Protein AF-A0A1W5D2W2-F1 (afdb_monomer_lite)

Structure (mmCIF, N/CA/C/O backbone):
data_AF-A0A1W5D2W2-F1
#
_entry.id   AF-A0A1W5D2W2-F1
#
loop_
_atom_site.group_PDB
_atom_site.id
_atom_site.type_symbol
_atom_site.label_atom_id
_atom_site.label_alt_id
_atom_site.label_comp_id
_atom_site.label_asym_id
_atom_site.label_entity_id
_atom_site.label_seq_id
_atom_site.pdbx_PDB_ins_code
_atom_site.Cartn_x
_atom_site.Cartn_y
_atom_site.Cartn_z
_atom_site.occupancy
_atom_site.B_iso_or_equiv
_atom_site.auth_seq_id
_atom_site.auth_comp_id
_atom_site.auth_asym_id
_atom_site.auth_atom_id
_atom_site.pdbx_PDB_model_num
ATOM 1 N N . MET A 1 1 ? 45.960 65.737 -0.642 1.00 62.00 1 MET A N 1
ATOM 2 C CA . MET A 1 1 ? 45.701 64.478 0.100 1.00 62.00 1 MET A CA 1
ATOM 3 C C . MET A 1 1 ? 44.627 63.629 -0.589 1.00 62.00 1 MET A C 1
ATOM 5 O O . MET A 1 1 ? 44.835 62.436 -0.757 1.00 62.00 1 MET A O 1
ATOM 9 N N . GLU A 1 2 ? 43.556 64.252 -1.088 1.00 67.00 2 GLU A N 1
ATOM 10 C CA . GLU A 1 2 ? 42.435 63.620 -1.814 1.00 67.00 2 GLU A CA 1
ATOM 11 C C . GLU A 1 2 ? 42.830 62.777 -3.048 1.00 67.00 2 GLU A C 1
ATOM 13 O O . GLU A 1 2 ? 42.409 61.630 -3.175 1.00 67.00 2 GLU A O 1
ATOM 18 N N . VAL A 1 3 ? 43.714 63.281 -3.921 1.00 74.06 3 VAL A N 1
ATOM 19 C CA . VAL A 1 3 ? 44.077 62.602 -5.187 1.00 74.06 3 VAL A CA 1
ATOM 20 C C . VAL A 1 3 ? 44.738 61.233 -4.966 1.00 74.06 3 VAL A C 1
ATOM 22 O O . VAL A 1 3 ? 44.417 60.269 -5.657 1.00 74.06 3 VAL A O 1
ATOM 25 N N . ARG A 1 4 ? 45.612 61.102 -3.957 1.00 75.75 4 ARG A N 1
ATOM 26 C CA . ARG A 1 4 ? 46.264 59.815 -3.635 1.00 75.75 4 ARG A CA 1
ATOM 27 C C . ARG A 1 4 ? 45.268 58.784 -3.101 1.00 75.75 4 ARG A C 1
ATOM 29 O O . ARG A 1 4 ? 45.401 57.599 -3.390 1.00 75.75 4 ARG A O 1
ATOM 36 N N . LYS A 1 5 ? 44.257 59.235 -2.354 1.00 78.31 5 LYS A N 1
ATOM 37 C CA . LYS A 1 5 ? 43.194 58.371 -1.828 1.00 78.31 5 LYS A CA 1
ATOM 38 C C . LYS A 1 5 ? 42.281 57.883 -2.955 1.00 78.31 5 LYS A C 1
ATOM 40 O O . LYS A 1 5 ? 41.946 56.704 -2.979 1.00 78.31 5 LYS A O 1
ATOM 45 N N . ALA A 1 6 ? 41.954 58.751 -3.913 1.00 76.12 6 ALA A N 1
ATOM 46 C CA . ALA A 1 6 ? 41.186 58.386 -5.102 1.00 76.12 6 ALA A CA 1
ATOM 47 C C . ALA A 1 6 ? 41.936 57.380 -5.996 1.00 76.12 6 ALA A C 1
ATOM 49 O O . ALA A 1 6 ? 41.360 56.365 -6.385 1.00 76.12 6 ALA A O 1
ATOM 50 N N . MET A 1 7 ? 43.235 57.598 -6.239 1.00 78.94 7 MET A N 1
ATOM 51 C CA . MET A 1 7 ? 44.084 56.660 -6.990 1.00 78.94 7 MET A CA 1
ATOM 52 C C . MET A 1 7 ? 44.119 55.265 -6.355 1.00 78.94 7 MET A C 1
ATOM 54 O O . MET A 1 7 ? 43.959 54.268 -7.052 1.00 78.94 7 MET A O 1
ATOM 58 N N . TYR A 1 8 ? 44.262 55.187 -5.029 1.00 82.06 8 TYR A N 1
ATOM 59 C CA . TYR A 1 8 ? 44.283 53.909 -4.313 1.00 82.06 8 TYR A CA 1
ATOM 60 C C . TYR A 1 8 ? 42.950 53.147 -4.411 1.00 82.06 8 TYR A C 1
ATOM 62 O O . TYR A 1 8 ? 42.937 51.929 -4.582 1.00 82.06 8 TYR A O 1
ATOM 70 N N . GLN A 1 9 ? 41.813 53.847 -4.330 1.00 81.31 9 GLN A N 1
ATOM 71 C CA . GLN A 1 9 ? 40.501 53.206 -4.482 1.00 81.31 9 GLN A CA 1
ATOM 72 C C . GLN A 1 9 ? 40.255 52.731 -5.918 1.00 81.31 9 GLN A C 1
ATOM 74 O O . GLN A 1 9 ? 39.685 51.658 -6.109 1.00 81.31 9 GLN A O 1
ATOM 79 N N . PHE A 1 10 ? 40.716 53.490 -6.916 1.00 83.00 10 PHE A N 1
ATOM 80 C CA . PHE A 1 10 ? 40.609 53.098 -8.319 1.00 83.00 10 PHE A CA 1
ATOM 81 C C . PHE A 1 10 ? 41.418 51.830 -8.615 1.00 83.00 10 PHE A C 1
ATOM 83 O O . PHE A 1 10 ? 40.895 50.889 -9.206 1.00 83.00 10 PHE A O 1
ATOM 90 N N . ASP A 1 11 ? 42.654 51.757 -8.120 1.00 82.56 11 ASP A N 1
ATOM 91 C CA . ASP A 1 11 ? 43.519 50.588 -8.298 1.00 82.56 11 ASP A CA 1
ATOM 92 C C . ASP A 1 11 ? 42.953 49.345 -7.583 1.00 82.56 11 ASP A C 1
ATOM 94 O O . ASP A 1 11 ? 42.915 48.235 -8.121 1.00 82.56 11 ASP A O 1
ATOM 98 N N . LYS A 1 12 ? 42.370 49.530 -6.391 1.00 81.88 12 LYS A N 1
ATOM 99 C CA . LYS A 1 12 ? 41.651 48.460 -5.684 1.00 81.88 12 LYS A CA 1
ATOM 100 C C . LYS A 1 12 ? 40.432 47.962 -6.472 1.00 81.88 12 LYS A C 1
ATOM 102 O O . LYS A 1 12 ? 40.222 46.751 -6.557 1.00 81.88 12 LYS A O 1
ATOM 107 N N . ALA A 1 13 ? 39.648 48.864 -7.062 1.00 77.62 13 ALA A N 1
ATOM 108 C CA . ALA A 1 13 ? 38.484 48.510 -7.875 1.00 77.62 13 ALA A CA 1
ATOM 109 C C . ALA A 1 13 ? 38.880 47.801 -9.185 1.00 77.62 13 ALA A C 1
ATOM 111 O O . ALA A 1 13 ? 38.230 46.830 -9.587 1.00 77.62 13 ALA A O 1
ATOM 112 N N . LEU A 1 14 ? 39.975 48.228 -9.820 1.00 80.25 14 LEU A N 1
ATOM 113 C CA . LEU A 1 14 ? 40.509 47.607 -11.033 1.00 80.25 14 LEU A CA 1
ATOM 114 C C . LEU A 1 14 ? 40.995 46.174 -10.766 1.00 80.25 14 LEU A C 1
ATOM 116 O O . LEU A 1 14 ? 40.656 45.247 -11.508 1.00 80.25 14 LEU A O 1
ATOM 120 N N . ASN A 1 15 ? 41.702 45.965 -9.653 1.00 77.44 15 ASN A N 1
ATOM 121 C CA . ASN A 1 15 ? 42.160 44.641 -9.231 1.00 77.44 15 ASN A CA 1
ATOM 122 C C . ASN A 1 15 ? 40.992 43.703 -8.881 1.00 77.44 15 ASN A C 1
ATOM 124 O O . ASN A 1 15 ? 40.982 42.540 -9.290 1.00 77.44 15 ASN A O 1
ATOM 128 N N . GLN A 1 16 ? 39.955 44.209 -8.204 1.00 76.31 16 GLN A N 1
ATOM 129 C CA . GLN A 1 16 ? 38.738 43.434 -7.921 1.00 76.31 16 GLN A CA 1
ATOM 130 C C . GLN A 1 16 ? 37.975 43.049 -9.196 1.00 76.31 16 GLN A C 1
ATOM 132 O O . GLN A 1 16 ? 37.495 41.920 -9.314 1.00 76.31 16 GLN A O 1
ATOM 137 N N . THR A 1 17 ? 37.893 43.958 -10.170 1.00 78.56 17 THR A N 1
ATOM 138 C CA . THR A 1 17 ? 37.233 43.704 -11.460 1.00 78.56 17 THR A CA 1
ATOM 139 C C . THR A 1 17 ? 37.996 42.654 -12.269 1.00 78.56 17 THR A C 1
ATOM 141 O O . THR A 1 17 ? 37.396 41.726 -12.813 1.00 78.56 17 THR A O 1
ATOM 144 N N . THR A 1 18 ? 39.328 42.733 -12.271 1.00 82.50 18 THR A N 1
ATOM 145 C CA . THR A 1 18 ? 40.202 41.755 -12.934 1.00 82.50 18 THR A CA 1
ATOM 146 C C . THR A 1 18 ? 40.043 40.360 -12.325 1.00 82.50 18 THR A C 1
ATOM 148 O O . THR A 1 18 ? 39.839 39.390 -13.056 1.00 82.50 18 THR A O 1
ATOM 151 N N . ALA A 1 19 ? 40.030 40.255 -10.992 1.00 80.06 19 ALA A N 1
ATOM 152 C CA . ALA A 1 19 ? 39.820 38.986 -10.293 1.00 80.06 19 ALA A CA 1
ATOM 153 C C . ALA A 1 19 ? 38.434 38.376 -10.583 1.00 80.06 19 ALA A C 1
ATOM 155 O O . ALA A 1 19 ? 38.307 37.166 -10.790 1.00 80.06 19 ALA A O 1
ATOM 156 N N . ARG A 1 20 ? 37.386 39.207 -10.659 1.00 80.88 20 ARG A N 1
ATOM 157 C CA . ARG A 1 20 ? 36.023 38.755 -10.979 1.00 80.88 20 ARG A CA 1
ATOM 158 C C . ARG A 1 20 ? 35.918 38.207 -12.406 1.00 80.88 20 ARG A C 1
ATOM 160 O O . ARG A 1 20 ? 35.313 37.155 -12.610 1.00 80.88 20 ARG A O 1
ATOM 167 N N . ASN A 1 21 ? 36.559 38.867 -13.368 1.00 84.62 21 ASN A N 1
ATOM 168 C CA . ASN A 1 21 ? 36.598 38.419 -14.762 1.00 84.62 21 ASN A CA 1
ATOM 169 C C . ASN A 1 21 ? 37.373 37.100 -14.922 1.00 84.62 21 ASN A C 1
ATOM 171 O O . ASN A 1 21 ? 36.951 36.214 -15.673 1.00 84.62 21 ASN A O 1
ATOM 175 N N . GLN A 1 22 ? 38.465 36.922 -14.171 1.00 84.56 22 GLN A N 1
ATOM 176 C CA . GLN A 1 22 ? 39.211 35.660 -14.137 1.00 84.56 22 GLN A CA 1
ATOM 177 C C . GLN A 1 22 ? 38.363 34.507 -13.581 1.00 84.56 22 GLN A C 1
ATOM 179 O O . GLN A 1 22 ? 38.295 33.445 -14.203 1.00 84.56 22 GLN A O 1
ATOM 184 N N . LEU A 1 23 ? 37.652 34.724 -12.470 1.00 83.25 23 LEU A N 1
ATOM 185 C CA . LEU A 1 23 ? 36.739 33.731 -11.890 1.00 83.25 23 LEU A CA 1
ATOM 186 C C . LEU A 1 23 ? 35.611 33.340 -12.856 1.00 83.25 23 LEU A C 1
ATOM 188 O O . LEU A 1 23 ? 35.302 32.158 -13.006 1.00 83.25 23 LEU A O 1
ATOM 192 N N . GLN A 1 24 ? 35.026 34.310 -13.560 1.00 84.44 24 GLN A N 1
ATOM 193 C CA . GLN A 1 24 ? 33.978 34.045 -14.548 1.00 84.44 24 GLN A CA 1
ATOM 194 C C . GLN A 1 24 ? 34.497 33.217 -15.734 1.00 84.44 24 GLN A C 1
ATOM 196 O O . GLN A 1 24 ? 33.815 32.301 -16.201 1.00 84.44 24 GLN A O 1
ATOM 201 N N . THR A 1 25 ? 35.729 33.483 -16.171 1.00 88.38 25 THR A N 1
ATOM 202 C CA . THR A 1 25 ? 36.392 32.721 -17.239 1.00 88.38 25 THR A CA 1
ATOM 203 C C . THR A 1 25 ? 36.653 31.276 -16.806 1.00 88.38 25 THR A C 1
ATOM 205 O O . THR A 1 25 ? 36.370 30.341 -17.557 1.00 88.38 25 THR A O 1
ATOM 208 N N . GLN A 1 26 ? 37.120 31.063 -15.571 1.00 88.19 26 GLN A N 1
ATOM 209 C CA . GLN A 1 26 ? 37.316 29.720 -15.013 1.00 88.19 26 GLN A CA 1
ATOM 210 C C . GLN A 1 26 ? 35.999 28.938 -14.905 1.00 88.19 26 GLN A C 1
ATOM 212 O O . GLN A 1 26 ? 35.957 27.752 -15.240 1.00 88.19 26 GLN A O 1
ATOM 217 N N . LEU A 1 27 ? 34.907 29.599 -14.507 1.00 87.25 27 LEU A N 1
ATOM 218 C CA . LEU A 1 27 ? 33.584 28.975 -14.429 1.00 87.25 27 LEU A CA 1
ATOM 219 C C . LEU A 1 27 ? 33.076 28.535 -15.814 1.00 87.25 27 LEU A C 1
ATOM 221 O O . LEU A 1 27 ? 32.556 27.428 -15.967 1.00 87.25 27 LEU A O 1
ATOM 225 N N . GLN A 1 28 ? 33.269 29.366 -16.844 1.00 88.19 28 GLN A N 1
ATOM 226 C CA . GLN A 1 28 ? 32.923 29.010 -18.224 1.00 88.19 28 GLN A CA 1
ATOM 227 C C . GLN A 1 28 ? 33.743 27.820 -18.737 1.00 88.19 28 GLN A C 1
ATOM 229 O O . GLN A 1 28 ? 33.182 26.910 -19.351 1.00 88.19 28 GLN A O 1
ATOM 234 N N . GLN A 1 29 ? 35.046 27.779 -18.446 1.00 88.56 29 GLN A N 1
ATOM 235 C CA . GLN A 1 29 ? 35.909 26.655 -18.820 1.00 88.56 29 GLN A CA 1
ATOM 236 C C . GLN A 1 29 ? 35.499 25.353 -18.120 1.00 88.56 29 GLN A C 1
ATOM 238 O O . GLN A 1 29 ? 35.466 24.298 -18.759 1.00 88.56 29 GLN A O 1
ATOM 243 N N . LEU A 1 30 ? 35.141 25.420 -16.834 1.00 86.50 30 LEU A N 1
ATOM 244 C CA . LEU A 1 30 ? 34.614 24.274 -16.091 1.00 86.50 30 LEU A CA 1
ATOM 245 C C . LEU A 1 30 ? 33.312 23.762 -16.709 1.00 86.50 30 LEU A C 1
ATOM 247 O O . LEU A 1 30 ? 33.209 22.569 -16.987 1.00 86.50 30 LEU A O 1
ATOM 251 N N . ASN A 1 31 ? 32.363 24.647 -17.017 1.00 87.81 31 ASN A N 1
ATOM 252 C CA . ASN A 1 31 ? 31.106 24.257 -17.657 1.00 87.81 31 ASN A CA 1
ATOM 253 C C . ASN A 1 31 ? 31.327 23.632 -19.043 1.00 87.81 31 ASN A C 1
ATOM 255 O O . ASN A 1 31 ? 30.740 22.594 -19.353 1.00 87.81 31 ASN A O 1
ATOM 259 N N . ALA A 1 32 ? 32.226 24.193 -19.856 1.00 88.00 32 ALA A N 1
ATOM 260 C CA . ALA A 1 32 ? 32.584 23.622 -21.155 1.00 88.00 32 ALA A CA 1
ATOM 261 C C . ALA A 1 32 ? 33.214 22.223 -21.019 1.00 88.00 32 ALA A C 1
ATOM 263 O O . ALA A 1 32 ? 32.893 21.311 -21.787 1.00 88.00 32 ALA A O 1
ATOM 264 N N . LYS A 1 33 ? 34.078 22.025 -20.015 1.00 91.00 33 LYS A N 1
ATOM 265 C CA . LYS A 1 33 ? 34.705 20.728 -19.729 1.00 91.00 33 LYS A CA 1
ATOM 266 C C . LYS A 1 33 ? 33.678 19.693 -19.262 1.00 91.00 33 LYS A C 1
ATOM 268 O O . LYS A 1 33 ? 33.714 18.563 -19.749 1.00 91.00 33 LYS A O 1
ATOM 273 N N . THR A 1 34 ? 32.747 20.082 -18.393 1.00 85.62 34 THR A N 1
ATOM 274 C CA . THR A 1 34 ? 31.655 19.223 -17.908 1.00 85.62 34 THR A CA 1
ATOM 275 C C . THR A 1 34 ? 30.732 18.795 -19.048 1.00 85.62 34 THR A C 1
ATOM 277 O O . THR A 1 34 ? 30.483 17.602 -19.213 1.00 85.62 34 THR A O 1
ATOM 280 N N . ASN A 1 35 ? 30.316 19.727 -19.910 1.00 85.50 35 ASN A N 1
ATOM 281 C CA . ASN A 1 35 ? 29.467 19.418 -21.067 1.00 85.50 35 ASN A CA 1
ATOM 282 C C . ASN A 1 35 ? 30.158 18.470 -22.060 1.00 85.50 35 ASN A C 1
ATOM 284 O O . ASN A 1 35 ? 29.542 17.536 -22.575 1.00 85.50 35 ASN A O 1
ATOM 288 N N . LYS A 1 36 ? 31.465 18.655 -22.290 1.00 87.75 36 LYS A N 1
ATOM 289 C CA . LYS A 1 36 ? 32.259 17.752 -23.136 1.00 87.75 36 LYS A CA 1
ATOM 290 C C . LYS A 1 36 ? 32.370 16.347 -22.535 1.00 87.75 36 LYS A C 1
ATOM 292 O O . LYS A 1 36 ? 32.392 15.373 -23.285 1.00 87.75 36 LYS A O 1
ATOM 297 N N . LEU A 1 37 ? 32.452 16.232 -21.208 1.00 83.62 37 LEU A N 1
ATOM 298 C CA . LEU A 1 37 ? 32.486 14.942 -20.517 1.00 83.62 37 LEU A CA 1
ATOM 299 C C . LEU A 1 37 ? 31.138 14.215 -20.629 1.00 83.62 37 LEU A C 1
ATOM 301 O O . LEU A 1 37 ? 31.119 13.034 -20.967 1.00 83.62 37 LEU A O 1
ATOM 305 N N . LEU A 1 38 ? 30.032 14.938 -20.424 1.00 84.12 38 LEU A N 1
ATOM 306 C CA . LEU A 1 38 ? 28.673 14.403 -20.523 1.00 84.12 38 LEU A CA 1
ATOM 307 C C . LEU A 1 38 ? 28.392 13.857 -21.930 1.00 84.12 38 LEU A C 1
ATOM 309 O O . LEU A 1 38 ? 27.996 12.706 -22.081 1.00 84.12 38 LEU A O 1
ATOM 313 N N . CYS A 1 39 ? 28.741 14.625 -22.967 1.00 78.25 39 CYS A N 1
ATOM 314 C CA . CYS A 1 39 ? 28.582 14.200 -24.360 1.00 78.25 39 CYS A CA 1
ATOM 315 C C . CYS A 1 39 ? 29.402 12.936 -24.686 1.00 78.25 39 CYS A C 1
ATOM 317 O O . CYS A 1 39 ? 28.909 12.013 -25.331 1.00 78.25 39 CYS A O 1
ATOM 319 N N . LYS A 1 40 ? 30.641 12.828 -24.182 1.00 82.06 40 LYS A N 1
ATOM 320 C CA . LYS A 1 40 ? 31.445 11.601 -24.339 1.00 82.06 40 LYS A CA 1
ATOM 321 C C . LYS A 1 40 ? 30.816 10.394 -23.641 1.00 82.06 40 LYS A C 1
ATOM 323 O O . LYS A 1 40 ? 30.882 9.288 -24.175 1.00 82.06 40 LYS A O 1
ATOM 328 N N . GLN A 1 41 ? 30.225 10.595 -22.465 1.00 81.31 41 GLN A N 1
ATOM 329 C CA . GLN A 1 41 ? 29.548 9.538 -21.719 1.00 81.31 41 GLN A CA 1
ATOM 330 C C . GLN A 1 41 ? 28.278 9.068 -22.443 1.00 81.31 41 GLN A C 1
ATOM 332 O O . GLN A 1 41 ? 28.043 7.862 -22.532 1.00 81.31 41 GLN A O 1
ATOM 337 N N . ASP A 1 42 ? 27.525 9.992 -23.042 1.00 83.31 42 ASP A N 1
ATOM 338 C CA . ASP A 1 42 ? 26.351 9.680 -23.859 1.00 83.31 42 ASP A CA 1
ATOM 339 C C . ASP A 1 42 ? 26.723 8.922 -25.139 1.00 83.31 42 ASP A C 1
ATOM 341 O O . ASP A 1 42 ? 26.087 7.913 -25.454 1.00 83.31 42 ASP A O 1
ATOM 345 N N . LEU A 1 43 ? 27.792 9.327 -25.840 1.00 78.50 43 LEU A N 1
ATOM 346 C CA . LEU A 1 43 ? 28.306 8.579 -26.996 1.00 78.50 43 LEU A CA 1
ATOM 347 C C . LEU A 1 43 ? 28.748 7.160 -26.609 1.00 78.50 43 LEU A C 1
ATOM 349 O O . LEU A 1 43 ? 28.449 6.204 -27.327 1.00 78.50 43 LEU A O 1
ATOM 353 N N . ALA A 1 44 ? 29.425 6.996 -25.468 1.00 79.31 44 ALA A N 1
ATOM 354 C CA . ALA A 1 44 ? 29.816 5.678 -24.973 1.00 79.31 4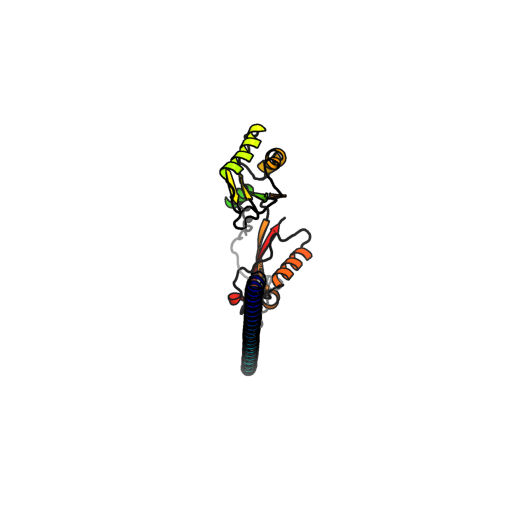4 ALA A CA 1
ATOM 355 C C . ALA A 1 44 ? 28.588 4.815 -24.633 1.00 79.31 44 ALA A C 1
ATOM 357 O O . ALA A 1 44 ? 28.524 3.646 -25.014 1.00 79.31 44 ALA A O 1
ATOM 358 N N . ALA A 1 45 ? 27.573 5.394 -23.984 1.00 76.81 45 ALA A N 1
ATOM 359 C CA . ALA A 1 45 ? 26.331 4.699 -23.661 1.00 76.81 45 ALA A CA 1
ATOM 360 C C . ALA A 1 45 ? 25.533 4.303 -24.917 1.00 76.81 45 ALA A C 1
ATOM 362 O O . ALA A 1 45 ? 24.958 3.212 -24.960 1.00 76.81 45 ALA A O 1
ATOM 363 N N . GLN A 1 46 ? 25.506 5.155 -25.947 1.00 74.44 46 GLN A N 1
ATOM 364 C CA . GLN A 1 46 ? 24.895 4.836 -27.240 1.00 74.44 46 GLN A CA 1
ATOM 365 C C . GLN A 1 46 ? 25.658 3.721 -27.961 1.00 74.44 46 GLN A C 1
ATOM 367 O O . GLN A 1 46 ? 25.032 2.761 -28.400 1.00 74.44 46 GLN A O 1
ATOM 372 N N . SER A 1 47 ? 26.993 3.781 -28.001 1.00 71.38 47 SER A N 1
ATOM 373 C CA . SER A 1 47 ? 27.833 2.732 -28.597 1.00 71.38 47 SER A CA 1
ATOM 374 C C . SER A 1 47 ? 27.594 1.361 -27.949 1.00 71.38 47 SER A C 1
ATOM 376 O O . SER A 1 47 ? 27.343 0.376 -28.645 1.00 71.38 47 SER A O 1
ATOM 378 N N . VAL A 1 48 ? 27.535 1.303 -26.613 1.00 77.88 48 VAL A N 1
ATOM 379 C CA . VAL A 1 48 ? 27.242 0.061 -25.873 1.00 77.88 48 VAL A CA 1
ATOM 380 C C . VAL A 1 48 ? 25.842 -0.478 -26.192 1.00 77.88 48 VAL A C 1
ATOM 382 O O . VAL A 1 48 ? 25.670 -1.688 -26.358 1.00 77.88 48 VAL A O 1
ATOM 385 N N . LYS A 1 49 ? 24.830 0.393 -26.318 1.00 76.44 49 LYS A N 1
ATOM 386 C CA . LYS A 1 49 ? 23.472 -0.014 -26.724 1.00 76.44 49 LYS A CA 1
ATOM 387 C C . LYS A 1 49 ? 23.453 -0.576 -28.147 1.00 76.44 49 LYS A C 1
ATOM 389 O O . LYS A 1 49 ? 22.852 -1.627 -28.366 1.00 76.44 49 LYS A O 1
ATOM 394 N N . THR A 1 50 ? 24.137 0.078 -29.086 1.00 70.88 50 THR A N 1
ATOM 395 C CA . THR A 1 50 ? 24.237 -0.371 -30.482 1.00 70.88 50 THR A CA 1
ATOM 396 C C . THR A 1 50 ? 24.962 -1.711 -30.580 1.00 70.88 50 THR A C 1
ATOM 398 O O . THR A 1 50 ? 24.468 -2.625 -31.237 1.00 70.88 50 THR A O 1
ATOM 401 N N . GLN A 1 51 ? 26.068 -1.892 -29.852 1.00 75.94 51 GLN A N 1
ATOM 402 C CA . GLN A 1 51 ? 26.807 -3.156 -29.829 1.00 75.94 51 GLN A CA 1
ATOM 403 C C . GLN A 1 51 ? 25.971 -4.301 -29.241 1.00 75.94 51 GLN A C 1
ATOM 405 O O . GLN A 1 51 ? 25.947 -5.398 -29.798 1.00 75.94 51 GLN A O 1
ATOM 410 N N . LYS A 1 52 ? 25.226 -4.047 -28.158 1.00 75.56 52 LYS A N 1
ATOM 411 C CA . LYS A 1 52 ? 24.328 -5.047 -27.561 1.00 75.56 52 LYS A CA 1
ATOM 412 C C . LYS A 1 52 ? 23.172 -5.415 -28.502 1.00 75.56 52 LYS A C 1
ATOM 414 O O . LYS A 1 52 ? 22.772 -6.574 -28.549 1.00 75.56 52 LYS A O 1
ATOM 419 N N . SER A 1 53 ? 22.670 -4.456 -29.283 1.00 74.06 53 SER A N 1
ATOM 420 C CA . SER A 1 53 ? 21.662 -4.702 -30.325 1.00 74.06 53 SER A CA 1
ATOM 421 C C . SER A 1 53 ? 22.200 -5.599 -31.445 1.00 74.06 53 SER A C 1
ATOM 423 O O . SER A 1 53 ? 21.563 -6.593 -31.794 1.00 74.06 53 SER A O 1
ATOM 425 N N . LEU A 1 54 ? 23.408 -5.314 -31.946 1.00 73.38 54 LEU A N 1
ATOM 426 C CA . LEU A 1 54 ? 24.067 -6.127 -32.974 1.00 73.38 54 LEU A CA 1
ATOM 427 C C . LEU A 1 54 ? 24.367 -7.549 -32.479 1.00 73.38 54 LEU A C 1
ATOM 429 O O . LEU A 1 54 ? 24.134 -8.509 -33.208 1.00 73.38 54 LEU A O 1
ATOM 433 N N . GLN A 1 55 ? 24.801 -7.710 -31.223 1.00 71.81 55 GLN A N 1
ATOM 434 C CA . GLN A 1 55 ? 24.982 -9.032 -30.610 1.00 71.81 55 GLN A CA 1
ATOM 435 C C . GLN A 1 55 ? 23.660 -9.806 -30.522 1.00 71.81 55 GLN A C 1
ATOM 437 O O . GLN A 1 55 ? 23.617 -10.984 -30.867 1.00 71.81 55 GLN A O 1
ATOM 442 N N . ASN A 1 56 ? 22.566 -9.150 -30.132 1.00 72.38 56 ASN A N 1
ATOM 443 C CA . ASN A 1 56 ? 21.253 -9.793 -30.065 1.00 72.38 56 ASN A CA 1
ATOM 444 C C . ASN A 1 56 ? 20.724 -10.186 -31.456 1.00 72.38 56 ASN A C 1
ATOM 446 O O . ASN A 1 56 ? 20.142 -11.262 -31.602 1.00 72.38 56 ASN A O 1
ATOM 450 N N . GLN A 1 57 ? 20.953 -9.363 -32.486 1.00 71.00 57 GLN A N 1
ATOM 451 C CA . GLN A 1 57 ? 20.615 -9.715 -33.871 1.00 71.00 57 GLN A CA 1
ATOM 452 C C . GLN A 1 57 ? 21.465 -10.883 -34.386 1.00 71.00 57 GLN A C 1
ATOM 454 O O . GLN A 1 57 ? 20.911 -11.802 -34.983 1.00 71.00 57 GLN A O 1
ATOM 459 N N . ALA A 1 58 ? 22.770 -10.912 -34.092 1.00 64.81 58 ALA A N 1
ATOM 460 C CA . ALA A 1 58 ? 23.651 -12.019 -34.470 1.00 64.81 58 ALA A CA 1
ATOM 461 C C . ALA A 1 58 ? 23.253 -13.340 -33.788 1.00 64.81 58 ALA A C 1
ATOM 463 O O . ALA A 1 58 ? 23.206 -14.381 -34.440 1.00 64.81 58 ALA A O 1
ATOM 464 N N . VAL A 1 59 ? 22.889 -13.301 -32.500 1.00 72.00 59 VAL A N 1
ATOM 465 C CA . VAL A 1 59 ? 22.381 -14.476 -31.769 1.00 72.00 59 VAL A CA 1
ATOM 466 C C . VAL A 1 59 ? 21.044 -14.945 -32.350 1.00 72.00 59 VAL A C 1
ATOM 468 O O . VAL A 1 59 ? 20.843 -16.143 -32.530 1.00 72.00 59 VAL A O 1
ATOM 471 N N . THR A 1 60 ? 20.154 -14.020 -32.716 1.00 65.56 60 THR A N 1
ATOM 472 C CA . THR A 1 60 ? 18.872 -14.356 -33.359 1.00 65.56 60 THR A CA 1
ATOM 473 C C . THR A 1 60 ? 19.091 -14.998 -34.732 1.00 65.56 60 THR A C 1
ATOM 475 O O . THR A 1 60 ? 18.501 -16.037 -35.019 1.00 65.56 60 THR A O 1
ATOM 478 N N . ALA A 1 61 ? 19.995 -14.451 -35.552 1.00 62.81 61 ALA A N 1
ATOM 479 C CA . ALA A 1 61 ? 20.361 -15.024 -36.847 1.00 62.81 61 ALA A CA 1
ATOM 480 C C . ALA A 1 61 ? 21.002 -16.420 -36.707 1.00 62.81 61 ALA A C 1
ATOM 482 O O . ALA A 1 61 ? 20.670 -17.324 -37.471 1.00 62.81 61 ALA A O 1
ATOM 483 N N . ALA A 1 62 ? 21.852 -16.635 -35.695 1.00 61.03 62 ALA A N 1
ATOM 484 C CA . ALA A 1 62 ? 22.466 -17.935 -35.413 1.00 61.03 62 ALA A CA 1
ATOM 485 C C . ALA A 1 62 ? 21.449 -18.993 -34.944 1.00 61.03 62 ALA A C 1
ATOM 487 O O . ALA A 1 62 ? 21.527 -20.153 -35.357 1.00 61.03 62 ALA A O 1
ATOM 488 N N . ILE A 1 63 ? 20.467 -18.605 -34.120 1.00 61.94 63 ILE A N 1
ATOM 489 C CA . ILE A 1 63 ? 19.368 -19.488 -33.697 1.00 61.94 63 ILE A CA 1
ATOM 490 C C . ILE A 1 63 ? 18.494 -19.857 -34.900 1.00 61.94 63 ILE A C 1
ATOM 492 O O . ILE A 1 63 ? 18.186 -21.035 -35.083 1.00 61.94 63 ILE A O 1
ATOM 496 N N . ILE A 1 64 ? 18.157 -18.885 -35.756 1.00 64.38 64 ILE A N 1
ATOM 497 C CA . ILE A 1 64 ? 17.384 -19.133 -36.981 1.00 64.38 64 ILE A CA 1
ATOM 498 C C . ILE A 1 64 ? 18.153 -20.079 -37.914 1.00 64.38 64 ILE A C 1
ATOM 500 O O . ILE A 1 64 ? 17.584 -21.074 -38.361 1.00 64.38 64 ILE A O 1
ATOM 504 N N . ALA A 1 65 ? 19.453 -19.857 -38.126 1.00 55.53 65 ALA A N 1
ATOM 505 C CA . ALA A 1 65 ? 20.289 -20.740 -38.940 1.00 55.53 65 ALA A CA 1
ATOM 506 C C . ALA A 1 65 ? 20.377 -22.160 -38.356 1.00 55.53 65 ALA A C 1
ATOM 508 O O . ALA A 1 65 ? 20.204 -23.130 -39.085 1.00 55.53 65 ALA A O 1
ATOM 509 N N . THR A 1 66 ? 20.540 -22.302 -37.037 1.00 60.69 66 THR A N 1
ATOM 510 C CA . THR A 1 66 ? 20.579 -23.617 -36.372 1.00 60.69 66 THR A CA 1
ATOM 511 C C . THR A 1 66 ? 19.235 -24.337 -36.497 1.00 60.69 66 THR A C 1
ATOM 513 O O . THR A 1 66 ? 19.196 -25.531 -36.788 1.00 60.69 66 THR A O 1
ATOM 516 N N . SER A 1 67 ? 18.117 -23.618 -36.359 1.00 58.47 67 SER A N 1
ATOM 517 C CA . SER A 1 67 ? 16.782 -24.189 -36.561 1.00 58.47 67 SER A CA 1
ATOM 518 C C . SER A 1 67 ? 16.507 -24.577 -38.020 1.00 58.47 67 SER A C 1
ATOM 520 O O . SER A 1 67 ? 15.862 -25.597 -38.255 1.00 58.47 67 SER A O 1
ATOM 522 N N . ALA A 1 68 ? 17.064 -23.852 -38.998 1.00 55.00 68 ALA A N 1
ATOM 523 C CA . ALA A 1 68 ? 16.984 -24.210 -40.414 1.00 55.00 68 ALA A CA 1
ATOM 524 C C . ALA A 1 68 ? 17.811 -25.469 -40.738 1.00 55.00 68 ALA A C 1
ATOM 526 O O . ALA A 1 68 ? 17.335 -26.338 -41.468 1.00 55.00 68 ALA A O 1
ATOM 527 N N . THR A 1 69 ? 18.996 -25.637 -40.140 1.00 54.53 69 THR A N 1
ATOM 528 C CA . THR A 1 69 ? 19.812 -26.855 -40.303 1.00 54.53 69 THR A CA 1
ATOM 529 C C . THR A 1 69 ? 19.161 -28.070 -39.632 1.00 54.53 69 THR A C 1
ATOM 531 O O . THR A 1 69 ? 19.176 -29.163 -40.195 1.00 54.53 69 THR A O 1
ATOM 534 N N . VAL A 1 70 ? 18.512 -27.888 -38.473 1.00 55.06 70 VAL A N 1
ATOM 535 C CA . VAL A 1 70 ? 17.739 -28.950 -37.797 1.00 55.06 70 VAL A CA 1
ATOM 536 C C . VAL A 1 70 ? 16.481 -29.325 -38.594 1.00 55.06 70 VAL A C 1
ATOM 538 O O . VAL A 1 70 ? 16.169 -30.508 -38.703 1.00 55.06 70 VAL A O 1
ATOM 541 N N . ALA A 1 71 ? 15.797 -28.360 -39.217 1.00 52.41 71 ALA A N 1
ATOM 542 C CA . ALA A 1 71 ? 14.655 -28.628 -40.096 1.00 52.41 71 ALA A CA 1
ATOM 543 C C . ALA A 1 71 ? 15.065 -29.359 -41.392 1.00 52.41 71 ALA A C 1
ATOM 545 O O . ALA A 1 71 ? 14.362 -30.267 -41.836 1.00 52.41 71 ALA A O 1
ATOM 546 N N . MET A 1 72 ? 16.229 -29.035 -41.969 1.00 50.38 72 MET A N 1
ATOM 547 C CA . MET A 1 72 ? 16.754 -29.738 -43.149 1.00 50.38 72 MET A CA 1
ATOM 548 C C . MET A 1 72 ? 17.271 -31.153 -42.828 1.00 50.38 72 MET A C 1
ATOM 550 O O . MET A 1 72 ? 17.060 -32.067 -43.628 1.00 50.38 72 MET A O 1
ATOM 554 N N . ALA A 1 73 ? 17.852 -31.375 -41.642 1.00 50.56 73 ALA A N 1
ATOM 555 C CA . ALA A 1 73 ? 18.238 -32.710 -41.166 1.00 50.56 73 ALA A CA 1
ATOM 556 C C . ALA A 1 73 ? 17.022 -33.583 -40.782 1.00 50.56 73 ALA A C 1
ATOM 558 O O . ALA A 1 73 ? 17.031 -34.797 -40.991 1.00 50.56 73 ALA A O 1
ATOM 559 N N . ALA A 1 74 ? 15.938 -32.980 -40.279 1.00 45.38 74 ALA A N 1
ATOM 560 C CA . ALA A 1 74 ? 14.688 -33.686 -39.990 1.00 45.38 74 ALA A CA 1
ATOM 561 C C . ALA A 1 74 ? 13.977 -34.177 -41.267 1.00 45.38 74 ALA A C 1
ATOM 563 O O . ALA A 1 74 ? 13.370 -35.251 -41.248 1.00 45.38 74 ALA A O 1
ATOM 564 N N . ASN A 1 75 ? 14.108 -33.445 -42.380 1.00 44.94 75 ASN A N 1
ATOM 565 C CA . ASN A 1 75 ? 13.493 -33.792 -43.666 1.00 44.94 75 ASN A CA 1
ATOM 566 C C . ASN A 1 75 ? 14.247 -34.884 -44.449 1.00 44.94 75 ASN A C 1
ATOM 568 O O . ASN A 1 75 ? 13.642 -35.559 -45.276 1.00 44.94 75 ASN A O 1
ATOM 572 N N . THR A 1 76 ? 15.533 -35.124 -44.173 1.00 38.78 76 THR A N 1
ATOM 573 C CA . THR A 1 76 ? 16.279 -36.263 -44.755 1.00 38.78 76 THR A CA 1
ATOM 574 C C . THR A 1 76 ? 16.161 -37.549 -43.925 1.00 38.78 76 THR A C 1
ATOM 576 O O . THR A 1 76 ? 16.343 -38.637 -44.464 1.00 38.78 76 THR A O 1
ATOM 579 N N . ALA A 1 77 ? 15.762 -37.465 -42.650 1.00 41.03 77 ALA A N 1
ATOM 580 C CA . ALA A 1 77 ? 15.509 -38.635 -41.798 1.00 41.03 77 ALA A CA 1
ATOM 581 C C . ALA A 1 77 ? 14.069 -39.198 -41.896 1.00 41.03 77 ALA A C 1
ATOM 583 O O . ALA A 1 77 ? 13.798 -40.292 -41.399 1.00 41.03 77 ALA A O 1
ATOM 584 N N . THR A 1 78 ? 13.134 -38.487 -42.539 1.00 36.34 78 THR A N 1
ATOM 585 C CA . THR A 1 78 ? 11.707 -38.866 -42.637 1.00 36.34 78 THR A CA 1
ATOM 586 C C . THR A 1 78 ? 11.313 -39.598 -43.927 1.00 36.34 78 THR A C 1
ATOM 588 O O . THR A 1 78 ? 10.134 -39.870 -44.132 1.00 36.34 78 THR A O 1
ATOM 591 N N . ALA A 1 79 ? 12.272 -40.031 -44.754 1.00 40.28 79 ALA A N 1
ATOM 592 C CA . ALA A 1 79 ? 11.990 -40.909 -45.899 1.00 40.28 79 ALA A CA 1
ATOM 593 C C . ALA A 1 79 ? 11.847 -42.406 -45.532 1.00 40.28 79 ALA A C 1
ATOM 595 O O . ALA A 1 79 ? 11.561 -43.227 -46.400 1.00 40.28 79 ALA A O 1
ATOM 596 N N . ALA A 1 80 ? 11.994 -42.797 -44.258 1.00 45.75 80 ALA A N 1
ATOM 597 C CA . ALA A 1 80 ? 11.806 -44.189 -43.843 1.00 45.75 80 ALA A CA 1
ATOM 598 C C . ALA A 1 80 ? 11.294 -44.328 -42.398 1.00 45.75 80 ALA A C 1
ATOM 600 O O . ALA A 1 80 ? 12.065 -44.659 -41.501 1.00 45.75 80 ALA A O 1
ATOM 601 N N . LYS A 1 81 ? 9.988 -44.118 -42.162 1.00 39.38 81 LYS A N 1
ATOM 602 C CA . LYS A 1 81 ? 9.176 -44.871 -41.172 1.00 39.38 81 LYS A CA 1
ATOM 603 C C . LYS A 1 81 ? 7.700 -44.439 -41.195 1.00 39.38 81 LYS A C 1
ATOM 605 O O . LYS A 1 81 ? 7.379 -43.258 -41.166 1.00 39.38 81 LYS A O 1
ATOM 610 N N . LYS A 1 82 ? 6.815 -45.441 -41.250 1.00 39.22 82 LYS A N 1
ATOM 611 C CA . LYS A 1 82 ? 5.342 -45.363 -41.354 1.00 39.22 82 LYS A CA 1
ATOM 612 C C . LYS A 1 82 ? 4.694 -44.499 -40.246 1.00 39.22 82 LYS A C 1
ATOM 614 O O . LYS A 1 82 ? 5.141 -44.583 -39.101 1.00 39.22 82 LYS A O 1
ATOM 619 N N . PRO A 1 83 ? 3.605 -43.753 -40.525 1.00 34.12 83 PRO A N 1
ATOM 620 C CA . PRO A 1 83 ? 2.980 -42.877 -39.536 1.00 34.12 83 PRO A CA 1
ATOM 621 C C . PRO A 1 83 ? 2.033 -43.639 -38.593 1.00 34.12 83 PRO A C 1
ATOM 623 O O . PRO A 1 83 ? 1.154 -44.382 -39.029 1.00 34.12 83 PRO A O 1
ATOM 626 N N . ARG A 1 84 ? 2.184 -43.411 -37.281 1.00 27.97 84 ARG A N 1
ATOM 627 C CA . ARG A 1 84 ? 1.245 -43.831 -36.227 1.00 27.97 84 ARG A CA 1
ATOM 628 C C . ARG A 1 84 ? 0.404 -42.620 -35.823 1.00 27.97 84 ARG A C 1
ATOM 630 O O . ARG A 1 84 ? 0.876 -41.746 -35.103 1.00 27.97 84 ARG A O 1
ATOM 637 N N . ILE A 1 85 ? -0.835 -42.573 -36.301 1.00 33.16 85 ILE A N 1
ATOM 638 C CA . ILE A 1 85 ? -1.818 -41.543 -35.952 1.00 33.16 85 ILE A CA 1
ATOM 639 C C . ILE A 1 85 ? -2.439 -41.907 -34.596 1.00 33.16 85 ILE A C 1
ATOM 641 O O . ILE A 1 85 ? -2.993 -42.990 -34.417 1.00 33.16 85 ILE A O 1
ATOM 645 N N . SER A 1 86 ? -2.341 -40.998 -33.629 1.00 35.66 86 SER A N 1
ATOM 646 C CA . SER A 1 86 ? -3.053 -41.051 -32.350 1.00 35.66 86 SER A CA 1
ATOM 647 C C . SER A 1 86 ? -4.473 -40.505 -32.559 1.00 35.66 86 SER A C 1
ATOM 649 O O . SER A 1 86 ? -4.682 -39.294 -32.526 1.00 35.66 86 SER A O 1
ATOM 651 N N . MET A 1 87 ? -5.449 -41.385 -32.795 1.00 37.38 87 MET A N 1
ATOM 652 C CA . MET A 1 87 ? -6.869 -41.013 -32.807 1.00 37.38 87 MET A CA 1
ATOM 653 C C . MET A 1 87 ? -7.448 -41.096 -31.388 1.00 37.38 87 MET A C 1
ATOM 655 O O . MET A 1 87 ? -7.392 -42.144 -30.742 1.00 37.38 87 MET A O 1
ATOM 659 N N . GLN A 1 88 ? -8.024 -39.994 -30.902 1.00 41.00 88 GLN A N 1
ATOM 660 C CA . GLN A 1 88 ? -8.878 -39.998 -29.713 1.00 41.00 88 GLN A CA 1
ATOM 661 C C . GLN A 1 88 ? -10.136 -40.830 -30.009 1.00 41.00 88 GLN A C 1
ATOM 663 O O . GLN A 1 88 ? -10.865 -40.543 -30.955 1.00 41.00 88 GLN A O 1
ATOM 668 N N . LYS A 1 89 ? -10.389 -41.873 -29.209 1.00 43.25 89 LYS A N 1
ATOM 669 C CA . LYS A 1 89 ? -11.577 -42.730 -29.350 1.00 43.25 89 LYS A CA 1
ATOM 670 C C . LYS A 1 89 ? -12.834 -41.971 -28.916 1.00 43.25 89 LYS A C 1
ATOM 672 O O . LYS A 1 89 ? -12.900 -41.479 -27.789 1.00 43.25 89 LYS A O 1
ATOM 677 N N . THR A 1 90 ? -13.831 -41.909 -29.791 1.00 50.47 90 THR A N 1
ATOM 678 C CA . THR A 1 90 ? -15.161 -41.358 -29.510 1.00 50.47 90 THR A CA 1
ATOM 679 C C . THR A 1 90 ? -16.010 -42.341 -28.695 1.00 50.47 90 THR A C 1
ATOM 681 O O . THR A 1 90 ? -15.813 -43.557 -28.736 1.00 50.47 90 THR A O 1
ATOM 684 N N . TRP A 1 91 ? -16.968 -41.807 -27.929 1.00 39.69 91 TRP A N 1
ATOM 685 C CA . TRP A 1 91 ? -17.801 -42.543 -26.963 1.00 39.69 91 TRP A CA 1
ATOM 686 C C . TRP A 1 91 ? -18.556 -43.752 -27.547 1.00 39.69 91 TRP A C 1
ATOM 688 O O . TRP A 1 91 ? -18.791 -44.719 -26.828 1.00 39.69 91 TRP A O 1
ATOM 698 N N . ALA A 1 92 ? -18.861 -43.748 -28.847 1.00 44.56 92 ALA A N 1
ATOM 699 C CA . ALA A 1 92 ? -19.557 -44.843 -29.523 1.00 44.56 92 ALA A CA 1
ATOM 700 C C . ALA A 1 92 ? -18.743 -46.155 -29.584 1.00 44.56 92 ALA A C 1
ATOM 702 O O . ALA A 1 92 ? -19.322 -47.236 -29.559 1.00 44.56 92 ALA A O 1
ATOM 703 N N . GLN A 1 93 ? -17.404 -46.096 -29.583 1.00 51.50 93 GLN A N 1
ATOM 704 C CA . GLN A 1 93 ? -16.549 -47.296 -29.634 1.00 51.50 93 GLN A CA 1
ATOM 705 C C . GLN A 1 93 ? -16.351 -47.979 -28.271 1.00 51.50 93 GLN A C 1
ATOM 707 O O . GLN A 1 93 ? -15.829 -49.089 -28.218 1.00 51.50 93 GLN A O 1
ATOM 712 N N . LYS A 1 94 ? -16.757 -47.344 -27.161 1.00 47.94 94 LYS A N 1
ATOM 713 C CA . LYS A 1 94 ? -16.705 -47.950 -25.817 1.00 47.94 94 LYS A CA 1
ATOM 714 C C . LYS A 1 94 ? -17.921 -48.821 -25.487 1.00 47.94 94 LYS A C 1
ATOM 716 O O . LYS A 1 94 ? -17.854 -49.564 -24.518 1.00 47.94 94 LYS A O 1
ATOM 721 N N . ALA A 1 95 ? -18.998 -48.739 -26.269 1.00 45.41 95 ALA A N 1
ATOM 722 C CA . ALA A 1 95 ? -20.244 -49.464 -26.014 1.00 45.41 95 ALA A CA 1
ATOM 723 C C . ALA A 1 95 ? -20.364 -50.807 -26.769 1.00 45.41 95 ALA A C 1
ATOM 725 O O . ALA A 1 95 ? -21.310 -51.545 -26.529 1.00 45.41 95 ALA A O 1
ATOM 726 N N . ALA A 1 96 ? -19.419 -51.144 -27.654 1.00 45.28 96 ALA A N 1
ATOM 727 C CA . ALA A 1 96 ? -19.468 -52.343 -28.499 1.00 45.28 96 ALA A CA 1
ATOM 728 C C . ALA A 1 96 ? -18.404 -53.392 -28.121 1.00 45.28 96 ALA A C 1
ATOM 730 O O . ALA A 1 96 ? -17.710 -53.924 -28.985 1.00 45.28 96 ALA A O 1
ATOM 731 N N . VAL A 1 97 ? -18.243 -53.672 -26.825 1.00 40.47 97 VAL A N 1
ATOM 732 C CA . VAL A 1 97 ? -17.533 -54.877 -26.368 1.00 40.47 97 VAL A CA 1
ATOM 733 C C . VAL A 1 97 ? -18.564 -55.778 -25.707 1.00 40.47 97 VAL A C 1
ATOM 735 O O . VAL A 1 97 ? -18.942 -55.578 -24.557 1.00 40.47 97 VAL A O 1
ATOM 738 N N . THR A 1 98 ? -19.061 -56.731 -26.485 1.00 37.81 98 THR A N 1
ATOM 739 C CA . THR A 1 98 ? -19.986 -57.775 -26.049 1.00 37.81 98 THR A CA 1
ATOM 740 C C . THR A 1 98 ? -19.171 -59.017 -25.690 1.00 37.81 98 THR A C 1
ATOM 742 O O . THR A 1 98 ? -18.464 -59.533 -26.554 1.00 37.81 98 THR A O 1
ATOM 745 N N . GLY A 1 99 ? -19.296 -59.513 -24.454 1.00 35.47 99 GLY A N 1
ATOM 746 C CA . GLY A 1 99 ? -19.004 -60.913 -24.115 1.00 35.47 99 GLY A CA 1
ATOM 747 C C . GLY A 1 99 ? -18.137 -61.166 -22.874 1.00 35.47 99 GLY A C 1
ATOM 748 O O . GLY A 1 99 ? -16.941 -60.900 -22.920 1.00 35.47 99 GLY A O 1
ATOM 749 N N . LEU A 1 100 ? -18.766 -61.810 -21.871 1.00 31.06 100 LEU A N 1
ATOM 750 C CA . LEU A 1 100 ? -18.225 -62.574 -20.722 1.00 31.06 100 LEU A CA 1
ATOM 751 C C . LEU A 1 100 ? -17.637 -61.769 -19.533 1.00 31.06 100 LEU A C 1
ATOM 753 O O . LEU A 1 100 ? -16.742 -60.961 -19.732 1.00 31.06 100 LEU A O 1
ATOM 757 N N . GLU A 1 101 ? -18.002 -61.924 -18.252 1.00 35.44 101 GLU A N 1
ATOM 758 C CA . GLU A 1 101 ? -19.013 -62.688 -17.488 1.00 35.44 101 GLU A CA 1
ATOM 759 C C . GLU A 1 101 ? -19.277 -61.963 -16.141 1.00 35.44 101 GLU A C 1
ATOM 761 O O . GLU A 1 101 ? -18.540 -61.051 -15.756 1.00 35.44 101 GLU A O 1
ATOM 766 N N . ASP A 1 102 ? -20.333 -62.390 -15.440 1.00 46.44 102 ASP A N 1
ATOM 767 C CA . ASP A 1 102 ? -20.789 -61.970 -14.109 1.00 46.44 102 ASP A CA 1
ATOM 768 C C . ASP A 1 102 ? -19.678 -61.678 -13.083 1.00 46.44 102 ASP A C 1
ATOM 770 O O . ASP A 1 102 ? -19.028 -62.581 -12.564 1.00 46.44 102 ASP A O 1
ATOM 774 N N . THR A 1 103 ? -19.557 -60.415 -12.662 1.00 42.59 103 THR A N 1
ATOM 775 C CA . THR A 1 103 ? -19.098 -60.070 -11.306 1.00 42.59 103 THR A CA 1
ATOM 776 C C . THR A 1 103 ? -19.778 -58.791 -10.806 1.00 42.59 103 THR A C 1
ATOM 778 O O . THR A 1 103 ? -19.676 -57.727 -11.406 1.00 42.59 103 THR A O 1
ATOM 781 N N . ALA A 1 104 ? -20.501 -58.955 -9.693 1.00 42.12 104 ALA A N 1
ATOM 782 C CA . ALA A 1 104 ? -20.961 -57.984 -8.696 1.00 42.12 104 ALA A CA 1
ATOM 783 C C . ALA A 1 104 ? -21.052 -56.491 -9.088 1.00 42.12 104 ALA A C 1
ATOM 785 O O . ALA A 1 104 ? -20.053 -55.806 -9.299 1.00 42.12 104 ALA A O 1
ATOM 786 N N . TRP A 1 105 ? -22.270 -55.946 -9.010 1.00 35.50 105 TRP A N 1
ATOM 787 C CA . TRP A 1 105 ? -22.570 -54.512 -9.055 1.00 35.50 105 TRP A CA 1
ATOM 788 C C . TRP A 1 105 ? -21.592 -53.669 -8.216 1.00 35.50 105 TRP A C 1
ATOM 790 O O . TRP A 1 105 ? -21.671 -53.641 -6.986 1.00 35.50 105 TRP A O 1
ATOM 800 N N . ILE A 1 106 ? -20.712 -52.905 -8.870 1.00 48.09 106 ILE A N 1
ATOM 801 C CA . ILE A 1 106 ? -19.905 -51.883 -8.197 1.00 48.09 106 ILE A CA 1
ATOM 802 C C . ILE A 1 106 ? -20.753 -50.616 -8.076 1.00 48.09 106 ILE A C 1
ATOM 804 O O . ILE A 1 106 ? -21.011 -49.907 -9.050 1.00 48.09 106 ILE A O 1
ATOM 808 N N . LYS A 1 107 ? -21.184 -50.312 -6.851 1.00 44.69 107 LYS A N 1
ATOM 809 C CA . LYS A 1 107 ? -21.871 -49.061 -6.517 1.00 44.69 107 LYS A CA 1
ATOM 810 C C . LYS A 1 107 ? -20.869 -47.905 -6.642 1.00 44.69 107 LYS A C 1
ATOM 812 O O . LYS A 1 107 ? -20.033 -47.707 -5.763 1.00 44.69 107 LYS A O 1
ATOM 817 N N . VAL A 1 108 ? -20.930 -47.145 -7.737 1.00 42.94 108 VAL A N 1
ATOM 818 C CA . VAL A 1 108 ? -20.116 -45.931 -7.914 1.00 42.94 108 VAL A CA 1
ATOM 819 C C . VAL A 1 108 ? -20.596 -44.882 -6.911 1.00 42.94 108 VAL A C 1
ATOM 821 O O . VAL A 1 108 ? -21.662 -44.289 -7.070 1.00 42.94 108 VAL A O 1
ATOM 824 N N . THR A 1 109 ? -19.826 -44.660 -5.847 1.00 45.66 109 THR A N 1
ATOM 825 C CA . THR A 1 109 ? -20.066 -43.561 -4.913 1.00 45.66 109 THR A CA 1
ATOM 826 C C . THR A 1 109 ? -19.706 -42.239 -5.585 1.00 45.66 109 THR A C 1
ATOM 828 O O . THR A 1 109 ? -18.631 -42.076 -6.166 1.00 45.66 109 THR A O 1
ATOM 831 N N . ALA A 1 110 ? -20.632 -41.278 -5.533 1.00 51.12 110 ALA A N 1
ATOM 832 C CA . ALA A 1 110 ? -20.395 -39.934 -6.036 1.00 51.12 110 ALA A CA 1
ATOM 833 C C . ALA A 1 110 ? -19.157 -39.334 -5.353 1.00 51.12 110 ALA A C 1
ATOM 835 O O . ALA A 1 110 ? -19.017 -39.378 -4.130 1.00 51.12 110 ALA A O 1
ATOM 836 N N . LYS A 1 111 ? -18.255 -38.772 -6.163 1.00 48.84 111 LYS A N 1
ATOM 837 C CA . LYS A 1 111 ? -17.048 -38.081 -5.705 1.00 48.84 111 LYS A CA 1
ATOM 838 C C . LYS A 1 111 ? -17.441 -37.038 -4.658 1.00 48.84 111 LYS A C 1
ATOM 840 O O . LYS A 1 111 ? -18.232 -36.145 -4.958 1.00 48.84 111 LYS A O 1
ATOM 845 N N . ALA A 1 112 ? -16.899 -37.179 -3.448 1.00 48.94 112 ALA A N 1
ATOM 846 C CA . ALA A 1 112 ? -17.198 -36.307 -2.321 1.00 48.94 112 ALA A CA 1
ATOM 847 C C . ALA A 1 112 ? -17.119 -34.831 -2.739 1.00 48.94 112 ALA A C 1
ATOM 849 O O . ALA A 1 112 ? -16.132 -34.394 -3.344 1.00 48.94 112 ALA A O 1
ATOM 850 N N . ALA A 1 113 ? -18.178 -34.078 -2.433 1.00 53.22 113 ALA A N 1
ATOM 851 C CA . ALA A 1 113 ? -18.209 -32.639 -2.634 1.00 53.22 113 ALA A CA 1
ATOM 852 C C . ALA A 1 113 ? -16.973 -32.018 -1.969 1.00 53.22 113 ALA A C 1
ATOM 854 O O . ALA A 1 113 ? -16.662 -32.327 -0.816 1.00 53.22 113 ALA A O 1
ATOM 855 N N . LYS A 1 114 ? -16.250 -31.161 -2.704 1.00 52.66 114 LYS A N 1
ATOM 856 C CA . LYS A 1 114 ? -15.102 -30.433 -2.152 1.00 52.66 114 LYS A CA 1
ATOM 857 C C . LYS A 1 114 ? -15.541 -29.750 -0.846 1.00 52.66 114 LYS A C 1
ATOM 859 O O . LYS A 1 114 ? -16.570 -29.069 -0.863 1.00 52.66 114 LYS A O 1
ATOM 864 N N . PRO A 1 115 ? -14.803 -29.908 0.266 1.00 49.75 115 PRO A N 1
ATOM 865 C CA . PRO A 1 115 ? -15.157 -29.239 1.508 1.00 49.75 115 PRO A CA 1
ATOM 866 C C . PRO A 1 115 ? -15.187 -27.725 1.277 1.00 49.75 115 PRO A C 1
ATOM 868 O O . PRO A 1 115 ? -14.285 -27.168 0.645 1.00 49.75 115 PRO A O 1
ATOM 871 N N . LYS A 1 116 ? -16.244 -27.064 1.773 1.00 55.91 116 LYS A N 1
ATOM 872 C CA . LYS A 1 116 ? -16.336 -25.598 1.809 1.00 55.91 116 LYS A CA 1
ATOM 873 C C . LYS A 1 116 ? -15.054 -25.040 2.451 1.00 55.91 116 LYS A C 1
ATOM 875 O O . LYS A 1 116 ? -14.569 -25.643 3.413 1.00 55.91 116 LYS A O 1
ATOM 880 N N . PRO A 1 117 ? -14.485 -23.936 1.934 1.00 51.09 117 PRO A N 1
ATOM 881 C CA . PRO A 1 117 ? -13.211 -23.423 2.424 1.00 51.09 117 PRO A CA 1
ATOM 882 C C . PRO A 1 117 ? -13.292 -23.155 3.933 1.00 51.09 117 PRO A C 1
ATOM 884 O O . PRO A 1 117 ? -14.135 -22.383 4.388 1.00 51.09 117 PRO A O 1
ATOM 887 N N . LYS A 1 118 ? -12.428 -23.819 4.714 1.00 49.78 118 LYS A N 1
ATOM 888 C CA . LYS A 1 118 ? -12.229 -23.509 6.136 1.00 49.78 118 LYS A CA 1
ATOM 889 C C . LYS A 1 118 ? -11.759 -22.058 6.235 1.00 49.78 118 LYS A C 1
ATOM 891 O O . LYS A 1 118 ? -10.793 -21.689 5.573 1.00 49.78 118 LYS A O 1
ATOM 896 N N . VAL A 1 119 ? -12.421 -21.260 7.069 1.00 51.94 119 VAL A N 1
ATOM 897 C CA . VAL A 1 119 ? -11.970 -19.916 7.452 1.00 51.94 119 VAL A CA 1
ATOM 898 C C . VAL A 1 119 ? -10.591 -20.060 8.105 1.00 51.94 119 VAL A C 1
ATOM 900 O O . VAL A 1 119 ? -10.473 -20.491 9.249 1.00 51.94 119 VAL A O 1
ATOM 903 N N . THR A 1 120 ? -9.525 -19.784 7.356 1.00 58.09 120 THR A N 1
ATOM 904 C CA . THR A 1 120 ? -8.141 -19.842 7.847 1.00 58.09 120 THR A CA 1
ATOM 905 C C . THR A 1 120 ? -7.881 -18.657 8.781 1.00 58.09 120 THR A C 1
ATOM 907 O O . THR A 1 120 ? -8.429 -17.576 8.553 1.00 58.09 120 THR A O 1
ATOM 910 N N . ALA A 1 121 ? -7.006 -18.799 9.785 1.00 58.16 121 ALA A N 1
ATOM 911 C CA . ALA A 1 121 ? -6.641 -17.713 10.713 1.00 58.16 121 ALA A CA 1
ATOM 912 C C . ALA A 1 121 ? -6.203 -16.412 9.996 1.00 58.16 121 ALA A C 1
ATOM 914 O O . ALA A 1 121 ? -6.462 -15.305 10.471 1.00 58.16 121 ALA A O 1
ATOM 915 N N . GLU A 1 122 ? -5.621 -16.531 8.799 1.00 57.03 122 GLU A N 1
ATOM 916 C CA . GLU A 1 122 ? -5.273 -15.398 7.936 1.00 57.03 122 GLU A CA 1
ATOM 917 C C . GLU A 1 122 ? -6.487 -14.586 7.454 1.00 57.03 122 GLU A C 1
ATOM 919 O O . GLU A 1 122 ? -6.410 -13.359 7.377 1.00 57.03 122 GLU A O 1
ATOM 924 N N . SER A 1 123 ? -7.614 -15.239 7.149 1.00 60.03 123 SER A N 1
ATOM 925 C CA . SER A 1 123 ? -8.844 -14.560 6.709 1.00 60.03 123 SER A CA 1
ATOM 926 C C . SER A 1 123 ? -9.474 -13.752 7.846 1.00 60.03 123 SER A C 1
ATOM 928 O O . SER A 1 123 ? -9.860 -12.600 7.645 1.00 60.03 123 SER A O 1
ATOM 930 N N . VAL A 1 124 ? -9.442 -14.297 9.068 1.00 64.81 124 VAL A N 1
ATOM 931 C CA . VAL A 1 124 ? -9.854 -13.598 10.293 1.00 64.81 124 VAL A CA 1
ATOM 932 C C . VAL A 1 124 ? -8.956 -12.386 10.531 1.00 64.81 124 VAL A C 1
ATOM 934 O O . VAL A 1 124 ? -9.443 -11.296 10.804 1.00 64.81 124 VAL A O 1
ATOM 937 N N . TYR A 1 125 ? -7.639 -12.527 10.368 1.00 68.00 125 TYR A N 1
ATOM 938 C CA . TYR A 1 125 ? -6.702 -11.416 10.539 1.00 68.00 125 TYR A CA 1
ATOM 939 C C . TYR A 1 125 ? -6.873 -10.308 9.486 1.00 68.00 125 TYR A C 1
ATOM 941 O O . TYR A 1 125 ? -6.766 -9.126 9.818 1.00 68.00 125 TYR A O 1
ATOM 949 N N . ARG A 1 126 ? -7.189 -10.646 8.227 1.00 67.31 126 ARG A N 1
ATOM 950 C CA . ARG A 1 126 ? -7.486 -9.638 7.190 1.00 67.31 126 ARG A CA 1
ATOM 951 C C . ARG A 1 126 ? -8.786 -8.884 7.457 1.00 67.31 126 ARG A C 1
ATOM 953 O O . ARG A 1 126 ? -8.811 -7.676 7.234 1.00 67.31 126 ARG A O 1
ATOM 960 N N . GLY A 1 127 ? -9.806 -9.553 7.997 1.00 75.25 127 GLY A N 1
ATOM 961 C CA . GLY A 1 127 ? -11.069 -8.926 8.406 1.00 75.25 127 GLY A CA 1
ATOM 962 C C . GLY A 1 127 ? -10.933 -7.901 9.541 1.00 75.25 127 GLY A C 1
ATOM 963 O O . GLY A 1 127 ? -11.843 -7.105 9.755 1.00 75.25 127 GLY A O 1
ATOM 964 N N . ARG A 1 128 ? -9.789 -7.874 10.239 1.00 83.19 128 ARG A N 1
ATOM 965 C CA . ARG A 1 128 ? -9.484 -6.957 11.353 1.00 83.19 128 ARG A CA 1
ATOM 966 C C . ARG A 1 128 ? -8.706 -5.703 10.960 1.00 83.19 128 ARG A C 1
ATOM 968 O O . ARG A 1 128 ? -8.410 -4.879 11.822 1.00 83.19 128 ARG A O 1
ATOM 975 N N . LYS A 1 129 ? -8.333 -5.559 9.682 1.00 85.38 129 LYS A N 1
ATOM 976 C CA . LYS A 1 129 ? -7.468 -4.465 9.217 1.00 85.38 129 LYS A CA 1
ATOM 977 C C . LYS A 1 129 ? -8.221 -3.383 8.461 1.00 85.38 129 LYS A C 1
ATOM 979 O O . LYS A 1 129 ? -8.914 -3.660 7.481 1.00 85.38 129 LYS A O 1
ATOM 984 N N . LEU A 1 130 ? -7.960 -2.145 8.859 1.00 86.50 130 LEU A N 1
ATOM 985 C CA . LEU A 1 130 ? -8.398 -0.933 8.184 1.00 86.50 130 LEU A CA 1
ATOM 986 C C . LEU A 1 130 ? -7.170 -0.150 7.704 1.00 86.50 130 LEU A C 1
ATOM 988 O O . LEU A 1 130 ? -6.178 -0.036 8.424 1.00 86.50 130 LEU A O 1
ATOM 992 N N . LEU A 1 131 ? -7.217 0.356 6.474 1.00 86.38 131 LEU A N 1
ATOM 993 C CA . LEU A 1 131 ? -6.189 1.220 5.900 1.00 86.38 131 LEU A CA 1
ATOM 994 C C . LEU A 1 131 ? -6.675 2.664 5.959 1.00 86.38 131 LEU A C 1
ATOM 996 O O . LEU A 1 131 ? -7.733 2.992 5.431 1.00 86.38 131 LEU A O 1
ATOM 1000 N N . LEU A 1 132 ? -5.883 3.525 6.578 1.00 86.44 132 LEU A N 1
ATOM 1001 C CA . LEU A 1 132 ? -6.118 4.958 6.649 1.00 86.44 132 LEU A CA 1
ATOM 1002 C C . LEU A 1 132 ? -5.073 5.660 5.783 1.00 86.44 132 LEU A C 1
ATOM 1004 O O . LEU A 1 132 ? -3.875 5.411 5.917 1.00 86.44 132 LEU A O 1
ATOM 1008 N N . THR A 1 133 ? -5.510 6.530 4.887 1.00 85.50 133 THR A N 1
ATOM 1009 C CA . THR A 1 133 ? -4.633 7.375 4.077 1.00 85.50 133 THR A CA 1
ATOM 1010 C C . THR A 1 133 ? -4.613 8.765 4.709 1.00 85.50 133 THR A C 1
ATOM 1012 O O . THR A 1 133 ? -5.656 9.421 4.706 1.00 85.50 133 THR A O 1
ATOM 1015 N N . PRO A 1 134 ? -3.481 9.214 5.276 1.00 83.12 134 PRO A N 1
ATOM 1016 C CA . PRO A 1 134 ? -3.354 10.565 5.823 1.00 83.12 134 PRO A CA 1
ATOM 1017 C C . PRO A 1 134 ? -3.337 11.615 4.700 1.00 83.12 134 PRO A C 1
ATOM 1019 O O . PRO A 1 134 ? -2.999 11.288 3.560 1.00 83.12 134 PRO A O 1
ATOM 1022 N N . LYS A 1 135 ? -3.695 12.873 5.002 1.00 82.44 135 LYS A N 1
ATOM 1023 C CA . LYS A 1 135 ? -3.646 13.970 4.005 1.00 82.44 135 LYS A CA 1
ATOM 1024 C C . LYS A 1 135 ? -2.228 14.283 3.535 1.00 82.44 135 LYS A C 1
ATOM 1026 O O . LYS A 1 135 ? -2.016 14.561 2.359 1.00 82.44 135 LYS A O 1
ATOM 1031 N N . SER A 1 136 ? -1.269 14.169 4.444 1.00 79.38 136 SER A N 1
ATOM 1032 C CA . SER A 1 136 ? 0.160 14.308 4.171 1.00 79.38 136 SER A CA 1
ATOM 1033 C C . SER A 1 136 ? 0.854 12.974 4.411 1.00 79.38 136 SER A C 1
ATOM 1035 O O . SER A 1 136 ? 0.497 12.253 5.341 1.00 79.38 136 SER A O 1
ATOM 1037 N N . ALA A 1 137 ? 1.845 12.626 3.586 1.00 74.56 137 ALA A N 1
ATOM 1038 C CA . ALA A 1 137 ? 2.613 11.398 3.780 1.00 74.56 137 ALA A CA 1
ATOM 1039 C C . ALA A 1 137 ? 3.314 11.423 5.145 1.00 74.56 137 ALA A C 1
ATOM 1041 O O . ALA A 1 137 ? 3.959 12.410 5.502 1.00 74.56 137 ALA A O 1
ATOM 1042 N N . VAL A 1 138 ? 3.199 10.331 5.902 1.00 77.50 138 VAL A N 1
ATOM 1043 C CA . VAL A 1 138 ? 3.754 10.246 7.255 1.00 77.50 138 VAL A CA 1
ATOM 1044 C C . VAL A 1 138 ? 4.844 9.186 7.279 1.00 77.50 138 VAL A C 1
ATOM 1046 O O . VAL A 1 138 ? 4.602 8.029 6.949 1.00 77.50 138 VAL A O 1
ATOM 1049 N N . THR A 1 139 ? 6.056 9.574 7.669 1.00 73.06 139 THR A N 1
ATOM 1050 C CA . THR A 1 139 ? 7.220 8.673 7.736 1.00 73.06 139 THR A CA 1
ATOM 1051 C C . THR A 1 139 ? 7.302 7.914 9.057 1.00 73.06 139 THR A C 1
ATOM 1053 O O . THR A 1 139 ? 7.812 6.797 9.093 1.00 73.06 139 THR A O 1
ATOM 1056 N N . SER A 1 140 ? 6.771 8.480 10.143 1.00 79.19 140 SER A N 1
ATOM 1057 C CA . SER A 1 140 ? 6.682 7.823 11.448 1.00 79.19 140 SER A CA 1
ATOM 1058 C C . SER A 1 140 ? 5.503 8.368 12.254 1.00 79.19 140 SER A C 1
ATOM 1060 O O . SER A 1 140 ? 5.172 9.547 12.153 1.00 79.19 140 SER A O 1
ATOM 1062 N N . ILE A 1 141 ? 4.856 7.507 13.042 1.00 83.12 141 ILE A N 1
ATOM 1063 C CA . ILE A 1 141 ? 3.794 7.897 13.979 1.00 83.12 141 ILE A CA 1
ATOM 1064 C C . ILE A 1 141 ? 4.109 7.347 15.361 1.00 83.12 141 ILE A C 1
ATOM 1066 O O . ILE A 1 141 ? 4.678 6.262 15.497 1.00 83.12 141 ILE A O 1
ATOM 1070 N N . ASN A 1 142 ? 3.633 8.039 16.391 1.00 87.88 142 ASN A N 1
ATOM 1071 C CA . ASN A 1 142 ? 3.505 7.432 17.704 1.00 87.88 142 ASN A CA 1
ATOM 1072 C C . ASN A 1 142 ? 2.286 6.497 17.704 1.00 87.88 142 ASN A C 1
ATOM 1074 O O . ASN A 1 142 ? 1.152 6.920 17.934 1.00 87.88 142 ASN A O 1
ATOM 1078 N N . SER A 1 143 ? 2.528 5.215 17.431 1.00 87.94 143 SER A N 1
ATOM 1079 C CA . SER A 1 143 ? 1.488 4.186 17.337 1.00 87.94 143 SER A CA 1
ATOM 1080 C C . SER A 1 143 ? 0.616 4.080 18.588 1.00 87.94 143 SER A C 1
ATOM 1082 O O . SER A 1 143 ? -0.580 3.810 18.480 1.00 87.94 143 SER A O 1
ATOM 1084 N N . ILE A 1 144 ? 1.196 4.293 19.773 1.00 89.38 144 ILE A N 1
ATOM 1085 C CA . ILE A 1 144 ? 0.482 4.186 21.051 1.00 89.38 144 ILE A CA 1
ATOM 1086 C C . ILE A 1 144 ? -0.449 5.380 21.234 1.00 89.38 144 ILE A C 1
ATOM 1088 O O . ILE A 1 144 ? -1.616 5.186 21.569 1.00 89.38 144 ILE A O 1
ATOM 1092 N N . ALA A 1 145 ? 0.047 6.594 20.983 1.00 88.31 145 ALA A N 1
ATOM 1093 C CA . ALA A 1 145 ? -0.770 7.800 21.056 1.00 88.31 145 ALA A CA 1
ATOM 1094 C C . ALA A 1 145 ? -1.940 7.715 20.068 1.00 88.31 145 ALA A C 1
ATOM 1096 O O . ALA A 1 145 ? -3.085 7.874 20.474 1.00 88.31 145 ALA A O 1
ATOM 1097 N N . TYR A 1 146 ? -1.668 7.329 18.818 1.00 89.56 146 TYR A N 1
ATOM 1098 C CA . TYR A 1 146 ? -2.685 7.196 17.772 1.00 89.56 146 TYR A CA 1
ATOM 1099 C C . TYR A 1 146 ? -3.772 6.176 18.138 1.00 89.56 146 TYR A C 1
ATOM 1101 O O . TYR A 1 146 ? -4.968 6.445 18.026 1.00 89.56 146 TYR A O 1
ATOM 1109 N N . ARG A 1 147 ? -3.361 5.004 18.643 1.00 92.06 147 ARG A N 1
ATOM 1110 C CA . ARG A 1 147 ? -4.281 3.985 19.166 1.00 92.06 147 ARG A CA 1
ATOM 1111 C C . ARG A 1 147 ? -5.128 4.539 20.314 1.00 92.06 147 ARG A C 1
ATOM 1113 O O . ARG A 1 147 ? -6.329 4.290 20.363 1.00 92.06 147 ARG A O 1
ATOM 1120 N N . ASN A 1 148 ? -4.500 5.244 21.253 1.00 92.31 148 ASN A N 1
ATOM 1121 C CA . ASN A 1 148 ? -5.178 5.775 22.429 1.00 92.31 148 ASN A CA 1
ATOM 1122 C C . ASN A 1 148 ? -6.181 6.867 22.060 1.00 92.31 148 ASN A C 1
ATOM 1124 O O . ASN A 1 148 ? -7.263 6.857 22.627 1.00 92.31 148 ASN A O 1
ATOM 1128 N N . THR A 1 149 ? -5.880 7.740 21.097 1.00 91.06 149 THR A N 1
ATOM 1129 C CA . THR A 1 149 ? -6.830 8.741 20.588 1.00 91.06 149 THR A CA 1
ATOM 1130 C C . THR A 1 149 ? -8.117 8.072 20.106 1.00 91.06 149 THR A C 1
ATOM 1132 O O . THR A 1 149 ? -9.196 8.396 20.597 1.00 91.06 149 THR A O 1
ATOM 1135 N N . ILE A 1 150 ? -8.005 7.050 19.247 1.00 89.81 150 ILE A N 1
ATOM 1136 C CA . ILE A 1 150 ? -9.169 6.308 18.734 1.00 89.81 150 ILE A CA 1
ATOM 1137 C C . ILE A 1 150 ? -9.926 5.609 19.873 1.00 89.81 150 ILE A C 1
ATOM 1139 O O . ILE A 1 150 ? -11.144 5.737 19.990 1.00 89.81 150 ILE A O 1
ATOM 1143 N N . ASN A 1 151 ? -9.217 4.880 20.739 1.00 92.06 151 ASN A N 1
ATOM 1144 C CA . ASN A 1 151 ? -9.854 4.136 21.828 1.00 92.06 151 ASN A CA 1
ATOM 1145 C C . ASN A 1 151 ? -10.500 5.063 22.872 1.00 92.06 151 ASN A C 1
ATOM 1147 O O . ASN A 1 151 ? -11.541 4.720 23.431 1.00 92.06 151 ASN A O 1
ATOM 1151 N N . ASN A 1 152 ? -9.919 6.236 23.131 1.00 91.25 152 ASN A N 1
ATOM 1152 C CA . ASN A 1 152 ? -10.479 7.229 24.041 1.00 91.25 152 ASN A CA 1
ATOM 1153 C C . ASN A 1 152 ? -11.750 7.850 23.460 1.00 91.25 152 ASN A C 1
ATOM 1155 O O . ASN A 1 152 ? -12.734 7.947 24.189 1.00 91.25 152 ASN A O 1
ATOM 1159 N N . ALA A 1 153 ? -11.767 8.182 22.165 1.00 88.31 153 ALA A N 1
ATOM 1160 C CA . ALA A 1 153 ? -12.96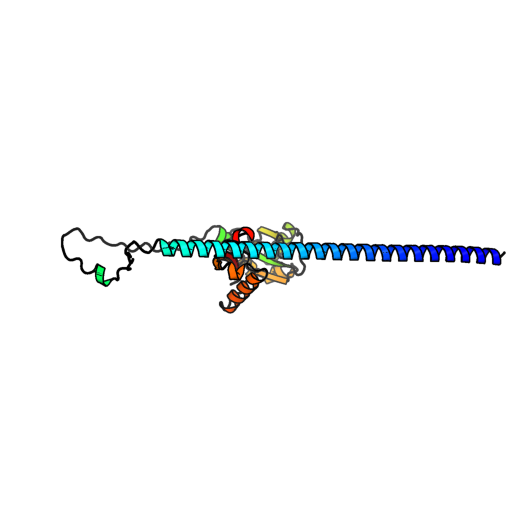3 8.678 21.483 1.00 88.31 153 ALA A CA 1
ATOM 1161 C C . ALA A 1 153 ? -14.113 7.652 21.546 1.00 88.31 153 ALA A C 1
ATOM 1163 O O . ALA A 1 153 ? -15.235 7.977 21.936 1.00 88.31 153 ALA A O 1
ATOM 1164 N N . LEU A 1 154 ? -13.820 6.371 21.284 1.00 88.44 154 LEU A N 1
ATOM 1165 C CA . LEU A 1 154 ? -14.803 5.285 21.416 1.00 88.44 154 LEU A CA 1
ATOM 1166 C C . LEU A 1 154 ? -15.300 5.117 22.861 1.00 88.44 154 LEU A C 1
ATOM 1168 O O . LEU A 1 154 ? -16.497 4.940 23.097 1.00 88.44 154 LEU A O 1
ATOM 1172 N N . LYS A 1 155 ? -14.399 5.231 23.844 1.00 89.62 155 LYS A N 1
ATOM 1173 C CA . LYS A 1 155 ? -14.742 5.143 25.269 1.00 89.62 155 LYS A CA 1
ATOM 1174 C C . LYS A 1 155 ? -15.616 6.314 25.725 1.00 89.62 155 LYS A C 1
ATOM 1176 O O . LYS A 1 155 ? -16.558 6.088 26.484 1.00 89.62 155 LYS A O 1
ATOM 1181 N N . GLN A 1 156 ? -15.335 7.533 25.263 1.00 88.25 156 GLN A N 1
ATOM 1182 C CA . GLN A 1 156 ? -16.158 8.720 25.526 1.00 88.25 156 GLN A CA 1
ATOM 1183 C C . GLN A 1 156 ? -17.567 8.556 24.947 1.00 88.25 156 GLN A C 1
ATOM 1185 O O . GLN A 1 156 ? -18.548 8.860 25.622 1.00 88.25 156 GLN A O 1
ATOM 1190 N N . ALA A 1 157 ? -17.680 7.946 23.765 1.00 86.06 157 ALA A N 1
ATOM 1191 C CA . ALA A 1 157 ? -18.955 7.569 23.158 1.00 86.06 157 ALA A CA 1
ATOM 1192 C C . ALA A 1 157 ? -19.627 6.331 23.799 1.00 86.06 157 ALA A C 1
ATOM 1194 O O . ALA A 1 157 ? -20.634 5.844 23.290 1.00 86.06 157 ALA A O 1
ATOM 1195 N N . LYS A 1 158 ? -19.097 5.814 24.920 1.00 87.38 158 LYS A N 1
ATOM 1196 C CA . LYS A 1 158 ? -19.583 4.629 25.658 1.00 87.38 158 LYS A CA 1
ATOM 1197 C C . LYS A 1 158 ? -19.560 3.314 24.859 1.00 87.38 158 LYS A C 1
ATOM 1199 O O . LYS A 1 158 ? -20.198 2.341 25.261 1.00 87.38 158 LYS A O 1
ATOM 1204 N N . ILE A 1 159 ? -18.771 3.230 23.789 1.00 82.56 159 ILE A N 1
ATOM 1205 C CA . ILE A 1 159 ? -18.599 2.011 22.991 1.00 82.56 159 ILE A CA 1
ATOM 1206 C C . ILE A 1 159 ? -17.429 1.213 23.570 1.00 82.56 159 ILE A C 1
ATOM 1208 O O . ILE A 1 159 ? -16.265 1.543 23.363 1.00 82.56 159 ILE A O 1
ATOM 1212 N N . LYS A 1 160 ? -17.739 0.159 24.333 1.00 78.25 160 LYS A N 1
ATOM 1213 C CA . LYS A 1 160 ? -16.730 -0.743 24.928 1.00 78.25 160 LYS A CA 1
ATOM 1214 C C . LYS A 1 160 ? -16.451 -1.990 24.089 1.00 78.25 160 LYS A C 1
ATOM 1216 O O . LYS A 1 160 ? -15.483 -2.689 24.362 1.00 78.25 160 LYS A O 1
ATOM 1221 N N . SER A 1 161 ? -17.309 -2.288 23.113 1.00 78.94 161 SER A N 1
ATOM 1222 C CA . SER A 1 161 ? -17.217 -3.505 22.306 1.00 78.94 161 SER A CA 1
ATOM 1223 C C . SER A 1 161 ? -16.034 -3.467 21.344 1.00 78.94 161 SER A C 1
ATOM 1225 O O . SER A 1 161 ? -15.338 -4.466 21.218 1.00 78.94 161 SER A O 1
ATOM 1227 N N . VAL A 1 162 ? -15.759 -2.316 20.723 1.00 84.31 162 VAL A N 1
ATOM 1228 C CA . VAL A 1 162 ? -14.738 -2.169 19.677 1.00 84.31 162 VAL A CA 1
ATOM 1229 C C . VAL A 1 162 ? -1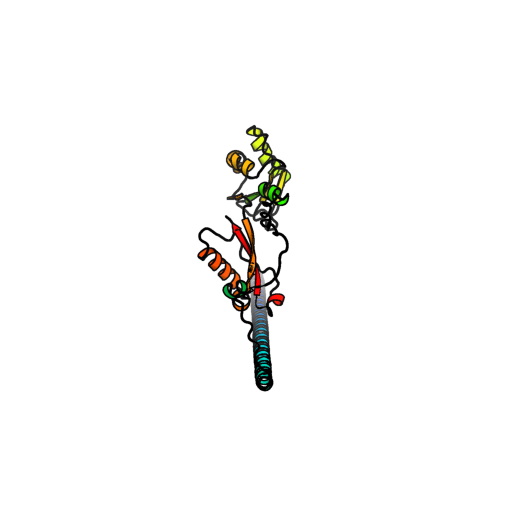3.469 -1.531 20.231 1.00 84.31 162 VAL A C 1
ATOM 1231 O O . VAL A 1 162 ? -13.509 -0.438 20.787 1.00 84.31 162 VAL A O 1
ATOM 1234 N N . LEU A 1 163 ? -12.326 -2.194 20.034 1.00 86.75 163 LEU A N 1
ATOM 1235 C CA . LEU A 1 163 ? -11.013 -1.695 20.451 1.00 86.75 163 LEU A CA 1
ATOM 1236 C C . LEU A 1 163 ? -9.975 -1.844 19.340 1.00 86.75 163 LEU A C 1
ATOM 1238 O O . LEU A 1 163 ? -9.918 -2.863 18.644 1.00 86.75 163 LEU A O 1
ATOM 1242 N N . VAL A 1 164 ? -9.099 -0.849 19.225 1.00 88.56 164 VAL A N 1
ATOM 1243 C CA . VAL A 1 164 ? -7.900 -0.903 18.388 1.00 88.56 164 VAL A CA 1
ATOM 1244 C C . VAL A 1 164 ? -6.743 -1.481 19.195 1.00 88.56 164 VAL A C 1
ATOM 1246 O O . VAL A 1 164 ? -6.426 -0.997 20.284 1.00 88.56 164 VAL A O 1
ATOM 1249 N N . SER A 1 165 ? -6.090 -2.502 18.640 1.00 87.44 165 SER A N 1
ATOM 1250 C CA . SER A 1 165 ? -4.934 -3.161 19.250 1.00 87.44 165 SER A CA 1
ATOM 1251 C C . SER A 1 165 ? -3.624 -2.528 18.784 1.00 87.44 165 SER A C 1
ATOM 1253 O O . SER A 1 165 ? -2.815 -2.100 19.610 1.00 87.44 165 SER A O 1
ATOM 1255 N N . THR A 1 166 ? -3.431 -2.413 17.467 1.00 86.38 166 THR A N 1
ATOM 1256 C CA . THR A 1 166 ? -2.179 -1.920 16.882 1.00 86.38 166 THR A CA 1
ATOM 1257 C C . THR A 1 166 ? -2.426 -0.921 15.762 1.00 86.38 166 THR A C 1
ATOM 1259 O O . THR A 1 166 ? -3.411 -1.005 15.026 1.00 86.38 166 THR A O 1
ATOM 1262 N N . VAL A 1 167 ? -1.500 0.026 15.635 1.00 89.00 167 VAL A N 1
ATOM 1263 C CA . VAL A 1 167 ? -1.460 1.019 14.562 1.00 89.00 167 VAL A CA 1
ATOM 1264 C C . VAL A 1 167 ? -0.039 1.039 14.018 1.00 89.00 167 VAL A C 1
ATOM 1266 O O . VAL A 1 167 ? 0.910 1.201 14.783 1.00 89.00 167 VAL A O 1
ATOM 1269 N N . THR A 1 168 ? 0.135 0.855 12.716 1.00 86.88 168 THR A N 1
ATOM 1270 C CA . THR A 1 168 ? 1.457 0.848 12.076 1.00 86.88 168 THR A CA 1
ATOM 1271 C C . THR A 1 168 ? 1.455 1.681 10.809 1.00 86.88 168 THR A C 1
ATOM 1273 O O . THR A 1 168 ? 0.431 1.828 10.151 1.00 86.88 168 THR A O 1
ATOM 1276 N N . VAL A 1 169 ? 2.606 2.236 10.443 1.00 86.44 169 VAL A N 1
ATOM 1277 C CA . VAL A 1 169 ? 2.768 2.943 9.169 1.00 86.44 169 VAL A CA 1
ATOM 1278 C C . VAL A 1 169 ? 3.234 1.946 8.118 1.00 86.44 169 VAL A C 1
ATOM 1280 O O . VAL A 1 169 ? 4.062 1.072 8.379 1.00 86.44 169 VAL A O 1
ATOM 1283 N N . SER A 1 170 ? 2.687 2.058 6.914 1.00 83.19 170 SER A N 1
ATOM 1284 C CA . SER A 1 170 ? 3.187 1.339 5.746 1.00 83.19 170 SER A CA 1
ATOM 1285 C C . SER A 1 170 ? 4.647 1.704 5.467 1.00 83.19 170 SER A C 1
ATOM 1287 O O . SER A 1 170 ? 5.080 2.829 5.693 1.00 83.19 170 SER A O 1
ATOM 1289 N N . ARG A 1 171 ? 5.407 0.774 4.888 1.00 77.25 171 ARG A N 1
ATOM 1290 C CA . ARG A 1 171 ? 6.817 1.004 4.532 1.00 77.25 171 ARG A CA 1
ATOM 1291 C C . ARG A 1 171 ? 7.030 2.223 3.618 1.00 77.25 171 ARG A C 1
ATOM 1293 O O . ARG A 1 171 ? 8.103 2.807 3.632 1.00 77.25 171 ARG A O 1
ATOM 1300 N N . THR A 1 172 ? 6.030 2.581 2.816 1.00 74.44 172 THR A N 1
ATOM 1301 C CA . THR A 1 172 ? 6.070 3.725 1.895 1.00 74.44 172 THR A CA 1
ATOM 1302 C C . THR A 1 172 ? 5.581 5.032 2.522 1.00 74.44 172 THR A C 1
ATOM 1304 O O . THR A 1 172 ? 5.611 6.055 1.851 1.00 74.44 172 THR A O 1
ATOM 1307 N N . GLY A 1 173 ? 5.083 5.020 3.765 1.00 74.75 173 GLY A N 1
ATOM 1308 C CA . GLY A 1 173 ? 4.518 6.202 4.433 1.00 74.75 173 GLY A CA 1
ATOM 1309 C C . GLY A 1 173 ? 3.178 6.694 3.866 1.00 74.75 173 GLY A C 1
ATOM 1310 O O . GLY A 1 173 ? 2.624 7.681 4.343 1.00 74.75 173 GLY A O 1
ATOM 1311 N N . ALA A 1 174 ? 2.632 6.003 2.861 1.00 78.25 174 ALA A N 1
ATOM 1312 C CA . ALA A 1 174 ? 1.411 6.401 2.157 1.00 78.25 174 ALA A CA 1
ATOM 1313 C C . ALA A 1 174 ? 0.120 5.975 2.877 1.00 78.25 174 ALA A C 1
ATOM 1315 O O . ALA A 1 174 ? -0.981 6.389 2.518 1.00 78.25 174 ALA A O 1
ATOM 1316 N N . SER A 1 175 ? 0.214 5.069 3.846 1.00 83.06 175 SER A N 1
ATOM 1317 C CA . SER A 1 175 ? -0.941 4.551 4.583 1.00 83.06 175 SER A CA 1
ATOM 1318 C C . SER A 1 175 ? -0.578 4.160 6.008 1.00 83.06 175 SER A C 1
ATOM 1320 O O . SER A 1 175 ? 0.539 3.715 6.276 1.00 83.06 175 SER A O 1
ATOM 1322 N N . ILE A 1 176 ? -1.555 4.276 6.898 1.00 86.25 176 ILE A N 1
ATOM 1323 C CA . ILE A 1 176 ? -1.543 3.806 8.278 1.00 86.25 176 ILE A CA 1
ATOM 1324 C C . ILE A 1 176 ? -2.463 2.584 8.347 1.00 86.25 176 ILE A C 1
ATOM 1326 O O . ILE A 1 176 ? -3.601 2.617 7.887 1.00 86.25 176 ILE A O 1
ATOM 1330 N N . VAL A 1 177 ? -1.968 1.478 8.885 1.00 86.94 177 VAL A N 1
ATOM 1331 C CA . VAL A 1 177 ? -2.714 0.234 9.065 1.00 86.94 177 VAL A CA 1
ATOM 1332 C C . VAL A 1 177 ? -3.169 0.153 10.513 1.00 86.94 177 VAL A C 1
ATOM 1334 O O . VAL A 1 177 ? -2.351 0.097 11.430 1.00 86.94 177 VAL A O 1
ATOM 1337 N N . VAL A 1 178 ? -4.480 0.109 10.708 1.00 88.00 178 VAL A N 1
ATOM 1338 C CA . VAL A 1 178 ? -5.118 -0.059 12.013 1.00 88.00 178 VAL A CA 1
ATOM 1339 C C . VAL A 1 178 ? -5.625 -1.489 12.124 1.00 88.00 178 VAL A C 1
ATOM 1341 O O . VAL A 1 178 ? -6.312 -1.977 11.226 1.00 88.00 178 VAL A O 1
ATOM 1344 N N . THR A 1 179 ? -5.280 -2.170 13.216 1.00 87.81 179 THR A N 1
ATOM 1345 C CA . THR A 1 179 ? -5.742 -3.535 13.500 1.00 87.81 179 THR A CA 1
ATOM 1346 C C . THR A 1 179 ? -6.590 -3.548 14.764 1.00 87.81 179 THR A C 1
ATOM 1348 O O . THR A 1 179 ? -6.143 -3.111 15.830 1.00 87.81 179 THR A O 1
ATOM 1351 N N . THR A 1 180 ? -7.807 -4.076 14.657 1.00 88.00 180 THR A N 1
ATOM 1352 C CA . THR A 1 180 ? -8.720 -4.255 15.791 1.00 88.00 180 THR A CA 1
ATOM 1353 C C . THR A 1 180 ? -8.281 -5.401 16.709 1.00 88.00 180 THR A C 1
ATOM 1355 O O . THR A 1 180 ? -7.566 -6.329 16.306 1.00 88.00 180 THR A O 1
ATOM 1358 N N . ALA A 1 181 ? -8.699 -5.323 17.973 1.00 86.19 181 ALA A N 1
ATOM 1359 C CA . ALA A 1 181 ? -8.518 -6.383 18.960 1.00 86.19 181 ALA A CA 1
ATOM 1360 C C . ALA A 1 181 ? -9.200 -7.692 18.524 1.00 86.19 181 ALA A C 1
ATOM 1362 O O . ALA A 1 181 ? -10.056 -7.710 17.637 1.00 86.19 181 ALA A O 1
ATOM 1363 N N . GLU A 1 182 ? -8.792 -8.805 19.128 1.00 79.19 182 GLU A N 1
ATOM 1364 C CA . GLU A 1 182 ? -9.407 -10.108 18.862 1.00 79.19 182 GLU A CA 1
ATOM 1365 C C . GLU A 1 182 ? -10.901 -10.087 19.210 1.00 79.19 182 GLU A C 1
ATOM 1367 O O . GLU A 1 182 ? -11.316 -9.437 20.165 1.00 79.19 182 GLU A O 1
ATOM 1372 N N . GLY A 1 183 ? -11.717 -10.737 18.376 1.00 78.38 183 GLY A N 1
ATOM 1373 C CA . GLY A 1 183 ? -13.181 -10.709 18.477 1.00 78.38 183 GLY A CA 1
ATOM 1374 C C . GLY A 1 183 ? -13.870 -9.545 17.752 1.00 78.38 183 GLY A C 1
ATOM 1375 O O . GLY A 1 183 ? -15.059 -9.649 17.479 1.00 78.38 183 GLY A O 1
ATOM 1376 N N . ASN A 1 184 ? -13.142 -8.491 17.363 1.00 81.62 184 ASN A N 1
ATOM 1377 C CA . ASN A 1 184 ? -13.700 -7.333 16.653 1.00 81.62 184 ASN A CA 1
ATOM 1378 C C . ASN A 1 184 ? -13.268 -7.282 15.194 1.00 81.62 184 ASN A C 1
ATOM 1380 O O . ASN A 1 184 ? -12.095 -7.514 14.897 1.00 81.62 184 ASN A O 1
ATOM 1384 N N . THR A 1 185 ? -14.162 -6.883 14.291 1.00 84.19 185 THR A N 1
ATOM 1385 C CA . THR A 1 185 ? -13.833 -6.699 12.870 1.00 84.19 185 THR A CA 1
ATOM 1386 C C . THR A 1 185 ? -13.523 -5.237 12.535 1.00 84.19 185 THR A C 1
ATOM 1388 O O . THR A 1 185 ? -13.917 -4.311 13.245 1.00 84.19 185 THR A O 1
ATOM 1391 N N . ALA A 1 186 ? -12.837 -5.003 11.412 1.00 82.88 186 ALA A N 1
ATOM 1392 C CA . ALA A 1 186 ? -12.632 -3.652 10.888 1.00 82.88 186 ALA A CA 1
ATOM 1393 C C . ALA A 1 186 ? -13.959 -2.967 10.512 1.00 82.88 186 ALA A C 1
ATOM 1395 O O . ALA A 1 186 ? -14.030 -1.741 10.496 1.00 82.88 186 ALA A O 1
ATOM 1396 N N . GLU A 1 187 ? -15.008 -3.741 10.223 1.00 83.56 187 GLU A N 1
ATOM 1397 C CA . GLU A 1 187 ? -16.348 -3.223 9.932 1.00 83.56 187 GLU A CA 1
ATOM 1398 C C . GLU A 1 187 ? -16.987 -2.616 11.178 1.00 83.56 187 GLU A C 1
ATOM 1400 O O . GLU A 1 187 ? -17.598 -1.554 11.094 1.00 83.56 187 GLU A O 1
ATOM 1405 N N . ASP A 1 188 ? -16.788 -3.235 12.342 1.00 85.06 188 ASP A N 1
ATOM 1406 C CA . ASP A 1 188 ? -17.298 -2.708 13.608 1.00 85.06 188 ASP A CA 1
ATOM 1407 C C . ASP A 1 188 ? -16.636 -1.375 13.965 1.00 85.06 188 ASP A C 1
ATOM 1409 O O . ASP A 1 188 ? -17.306 -0.448 14.415 1.00 85.06 188 ASP A O 1
ATOM 1413 N N . LEU A 1 189 ? -15.341 -1.225 13.665 1.00 86.12 189 LEU A N 1
ATOM 1414 C CA . LEU A 1 189 ? -14.650 0.060 13.789 1.00 86.12 189 LEU A CA 1
ATOM 1415 C C . LEU A 1 189 ? -15.163 1.098 12.778 1.00 86.12 189 LEU A C 1
ATOM 1417 O O . LEU A 1 189 ? -15.308 2.274 13.120 1.00 86.12 189 LEU A O 1
ATOM 1421 N N . LEU A 1 190 ? -15.469 0.669 11.549 1.00 86.75 190 LEU A N 1
ATOM 1422 C CA . LEU A 1 190 ? -15.965 1.542 10.484 1.00 86.75 190 LEU A CA 1
ATOM 1423 C C . LEU A 1 190 ? -17.383 2.067 10.760 1.00 86.75 190 LEU A C 1
ATOM 1425 O O . LEU A 1 190 ? -17.669 3.215 10.424 1.00 86.75 190 LEU A O 1
ATOM 1429 N N . LYS A 1 191 ? -18.250 1.283 11.420 1.00 87.75 191 LYS A N 1
ATOM 1430 C CA . LYS A 1 191 ? -19.592 1.729 11.861 1.00 87.75 191 LYS A CA 1
ATOM 1431 C C . LYS A 1 191 ? -19.526 2.975 12.747 1.00 87.75 191 LYS A C 1
ATOM 1433 O O . LYS A 1 191 ? -20.419 3.813 12.704 1.00 87.75 191 LYS A O 1
ATOM 1438 N N . HIS A 1 192 ? -18.448 3.112 13.513 1.00 86.88 192 HIS A N 1
ATOM 1439 C CA . HIS A 1 192 ? -18.235 4.210 14.450 1.00 86.88 192 HIS A CA 1
ATOM 1440 C C . HIS A 1 192 ? -17.270 5.279 13.923 1.00 86.88 192 HIS A C 1
ATOM 1442 O O . HIS A 1 192 ? -16.778 6.087 14.707 1.00 86.88 192 HIS A O 1
ATOM 1448 N N . LYS A 1 193 ? -17.011 5.314 12.604 1.00 86.31 193 LYS A N 1
ATOM 1449 C CA . LYS A 1 193 ? -16.048 6.249 11.997 1.00 86.31 193 LYS A CA 1
ATOM 1450 C C . LYS A 1 193 ? -16.287 7.708 12.368 1.00 86.31 193 LYS A C 1
ATOM 1452 O O . LYS A 1 193 ? -15.336 8.393 12.698 1.00 86.31 193 LYS A O 1
ATOM 1457 N N . ALA A 1 194 ? -17.544 8.146 12.436 1.00 86.19 194 ALA A N 1
ATOM 1458 C CA . ALA A 1 194 ? -17.891 9.539 12.718 1.00 86.19 194 ALA A CA 1
ATOM 1459 C C . ALA A 1 194 ? -17.380 10.043 14.082 1.00 86.19 194 ALA A C 1
ATOM 1461 O O . ALA A 1 194 ? -17.263 11.246 14.278 1.00 86.19 194 ALA A O 1
ATOM 1462 N N . ILE A 1 195 ? -17.079 9.133 15.013 1.00 87.19 195 ILE A N 1
ATOM 1463 C CA . ILE A 1 195 ? -16.618 9.462 16.366 1.00 87.19 195 ILE A CA 1
ATOM 1464 C C . ILE A 1 195 ? -15.107 9.694 16.395 1.00 87.19 195 ILE A C 1
ATOM 1466 O O . ILE A 1 195 ? -14.638 10.584 17.091 1.00 87.19 195 ILE A O 1
ATOM 1470 N N . TRP A 1 196 ? -14.336 8.880 15.672 1.00 87.12 196 TRP A N 1
ATOM 1471 C CA . TRP A 1 196 ? -12.872 8.899 15.747 1.00 87.12 196 TRP A CA 1
ATOM 1472 C C . TRP A 1 196 ? -12.203 9.521 14.518 1.00 87.12 196 TRP A C 1
ATOM 1474 O O . TRP A 1 196 ? -11.043 9.906 14.595 1.00 87.12 196 TRP A O 1
ATOM 1484 N N . GLU A 1 197 ? -12.898 9.615 13.384 1.00 86.56 197 GLU A N 1
ATOM 1485 C CA . GLU A 1 197 ? -12.389 10.216 12.146 1.00 86.56 197 GLU A CA 1
ATOM 1486 C C . GLU A 1 197 ? -12.023 11.701 12.313 1.00 86.56 197 GLU A C 1
ATOM 1488 O O . GLU A 1 197 ? -10.935 12.054 11.868 1.00 86.56 197 GLU A O 1
ATOM 1493 N N . PRO A 1 198 ? -12.818 12.561 12.991 1.00 86.44 198 PRO A N 1
ATOM 1494 C CA . PRO A 1 198 ? -12.469 13.977 13.170 1.00 86.44 198 PRO A CA 1
ATOM 1495 C C . PRO A 1 198 ? -11.210 14.213 14.012 1.00 86.44 198 PRO A C 1
ATOM 1497 O O . PRO A 1 198 ? -10.534 15.223 13.847 1.00 86.44 198 PRO A O 1
ATOM 1500 N N . GLU A 1 199 ? -10.879 13.270 14.895 1.00 84.19 199 GLU A N 1
ATOM 1501 C CA . GLU A 1 199 ? -9.675 13.317 15.732 1.00 84.19 199 GLU A CA 1
ATOM 1502 C C . GLU A 1 199 ? -8.391 13.050 14.923 1.00 84.19 199 GLU A C 1
ATOM 1504 O O . GLU A 1 199 ? -7.280 13.180 15.443 1.00 84.19 199 GLU A O 1
ATOM 1509 N N . LEU A 1 200 ? -8.522 12.635 13.655 1.00 84.19 200 LEU A N 1
ATOM 1510 C CA . LEU A 1 200 ? -7.424 12.223 12.791 1.00 84.19 200 LEU A CA 1
ATOM 1511 C C . LEU A 1 200 ? -7.425 13.017 11.479 1.00 84.19 200 LEU A C 1
ATOM 1513 O O . LEU A 1 200 ? -8.436 13.131 10.791 1.00 84.19 200 LEU A O 1
ATOM 1517 N N . ASP A 1 201 ? -6.253 13.490 11.052 1.00 82.31 201 ASP A N 1
ATOM 1518 C CA . ASP A 1 201 ? -6.126 14.197 9.773 1.00 82.31 201 ASP A CA 1
ATOM 1519 C C . ASP A 1 201 ? -6.009 13.224 8.582 1.00 82.31 201 ASP A C 1
ATOM 1521 O O . ASP A 1 201 ? -4.923 12.902 8.084 1.00 82.31 201 ASP A O 1
ATOM 1525 N N . LEU A 1 202 ? -7.155 12.690 8.153 1.00 83.88 202 LEU A N 1
ATOM 1526 C CA . LEU A 1 202 ? -7.256 11.659 7.119 1.00 83.88 202 LEU A CA 1
ATOM 1527 C C . LEU A 1 202 ? -7.797 12.209 5.795 1.00 83.88 202 LEU A C 1
ATOM 1529 O O . LEU A 1 202 ? -8.664 13.078 5.760 1.00 83.88 202 LEU A O 1
ATOM 1533 N N . ALA A 1 203 ? -7.287 11.668 4.688 1.00 79.38 203 ALA A N 1
ATOM 1534 C CA . ALA A 1 203 ? -7.810 11.886 3.342 1.00 79.38 203 ALA A CA 1
ATOM 1535 C C . ALA A 1 203 ? -8.803 10.795 2.930 1.00 79.38 203 ALA A C 1
ATOM 1537 O O . ALA A 1 203 ? -9.812 11.086 2.294 1.00 79.38 203 ALA A O 1
ATOM 1538 N N . GLN A 1 204 ? -8.501 9.526 3.236 1.00 80.25 204 GLN A N 1
ATOM 1539 C CA . GLN A 1 204 ? -9.344 8.388 2.856 1.00 80.25 204 GLN A CA 1
ATOM 1540 C C . GLN A 1 204 ? -9.279 7.261 3.890 1.00 80.25 204 GLN A C 1
ATOM 1542 O O . GLN A 1 204 ? -8.232 6.995 4.479 1.00 80.25 204 GLN A O 1
ATOM 1547 N N . ILE A 1 205 ? -10.390 6.540 4.039 1.00 80.94 205 ILE A N 1
ATOM 1548 C CA . ILE A 1 205 ? -10.494 5.310 4.829 1.00 80.94 205 ILE A CA 1
ATOM 1549 C C . ILE A 1 205 ? -10.838 4.177 3.864 1.00 80.94 205 ILE A C 1
ATOM 1551 O O . ILE A 1 205 ? -11.862 4.219 3.184 1.00 80.94 205 ILE A O 1
ATOM 1555 N N . LYS A 1 206 ? -9.980 3.158 3.785 1.00 75.62 206 LYS A N 1
ATOM 1556 C CA . LYS A 1 206 ? -10.158 1.997 2.910 1.00 75.62 206 LYS A CA 1
ATOM 1557 C C . LYS A 1 206 ? -10.196 0.718 3.723 1.00 75.62 206 LYS A C 1
ATOM 1559 O O . LYS A 1 206 ? -9.341 0.462 4.572 1.00 75.62 206 LYS A O 1
ATOM 1564 N N . LYS A 1 207 ? -11.157 -0.146 3.411 1.00 72.50 207 LYS A N 1
ATOM 1565 C CA . LYS A 1 207 ? -11.118 -1.527 3.886 1.00 72.50 207 LYS A CA 1
ATOM 1566 C C . LYS A 1 207 ? -9.995 -2.263 3.161 1.00 72.50 207 LYS A C 1
ATOM 1568 O O . LYS A 1 207 ? -9.745 -2.024 1.981 1.00 72.50 207 LYS A O 1
ATOM 1573 N N . ASN A 1 208 ? -9.319 -3.178 3.850 1.00 67.50 208 ASN A N 1
ATOM 1574 C CA . ASN A 1 208 ? -8.289 -4.024 3.250 1.00 67.50 208 ASN A CA 1
ATOM 1575 C C . ASN A 1 208 ? -8.907 -5.143 2.380 1.00 67.50 208 ASN A C 1
ATOM 1577 O O . ASN A 1 208 ? -8.624 -6.321 2.583 1.00 67.50 208 ASN A O 1
ATOM 1581 N N . GLN A 1 209 ? -9.791 -4.777 1.448 1.00 65.69 209 GLN A N 1
ATOM 1582 C CA . GLN A 1 209 ? -10.475 -5.665 0.505 1.00 65.69 209 GLN A CA 1
ATOM 1583 C C . GLN A 1 209 ? -9.832 -5.547 -0.869 1.00 65.69 209 GLN A C 1
ATOM 1585 O O . GLN A 1 209 ? -10.411 -5.050 -1.828 1.00 65.69 209 GLN A O 1
ATOM 1590 N N . TRP A 1 210 ? -8.585 -5.984 -0.954 1.00 73.69 210 TRP A N 1
ATOM 1591 C CA . TRP A 1 210 ? -7.958 -6.191 -2.244 1.00 73.69 210 TRP A CA 1
ATOM 1592 C C . TRP A 1 210 ? -7.385 -7.592 -2.302 1.00 73.69 210 TRP A C 1
ATOM 1594 O O . TRP A 1 210 ? -6.815 -8.113 -1.337 1.00 73.69 210 TRP A O 1
ATOM 1604 N N . HIS A 1 211 ? -7.584 -8.206 -3.454 1.00 76.62 211 HIS A N 1
ATOM 1605 C CA . HIS A 1 211 ? -7.176 -9.563 -3.735 1.00 76.62 211 HIS A CA 1
ATOM 1606 C C . HIS A 1 211 ? -5.923 -9.507 -4.597 1.00 76.62 211 HIS A C 1
ATOM 1608 O O . HIS A 1 211 ? -5.867 -8.777 -5.587 1.00 76.62 211 HIS A O 1
ATOM 1614 N N . LYS A 1 212 ? -4.901 -10.273 -4.212 1.00 84.81 212 LYS A N 1
ATOM 1615 C CA . LYS A 1 212 ? -3.757 -10.530 -5.085 1.00 84.81 212 LYS A CA 1
ATOM 1616 C C . LYS A 1 212 ? -4.084 -11.739 -5.945 1.00 84.81 212 LYS A C 1
ATOM 1618 O O . LYS A 1 212 ? -4.334 -12.813 -5.403 1.00 84.81 212 LYS A O 1
ATOM 1623 N N . ILE A 1 213 ? -4.067 -11.558 -7.256 1.00 85.62 213 ILE A N 1
ATOM 1624 C CA . ILE A 1 213 ? -4.310 -12.616 -8.233 1.00 85.62 213 ILE A CA 1
ATOM 1625 C C . ILE A 1 213 ? -2.994 -12.901 -8.947 1.00 85.62 213 ILE A C 1
ATOM 1627 O O . ILE A 1 213 ? -2.297 -11.983 -9.383 1.00 85.62 213 ILE A O 1
ATOM 1631 N N . LEU A 1 214 ? -2.649 -14.183 -9.042 1.00 90.12 214 LEU A N 1
ATOM 1632 C CA . LEU A 1 214 ? -1.501 -14.653 -9.802 1.00 90.12 214 LEU A CA 1
ATOM 1633 C C . LEU A 1 214 ? -1.964 -15.031 -11.210 1.00 90.12 214 LEU A C 1
ATOM 1635 O O . LEU A 1 214 ? -2.742 -15.966 -11.383 1.00 90.12 214 LEU A O 1
ATOM 1639 N N . LEU A 1 215 ? -1.482 -14.294 -12.205 1.00 87.31 215 LEU A N 1
ATOM 1640 C CA . LEU A 1 215 ? -1.714 -14.569 -13.615 1.00 87.31 215 LEU A CA 1
ATOM 1641 C C . LEU A 1 215 ? -0.598 -15.469 -14.134 1.00 87.31 215 LEU A C 1
ATOM 1643 O O . LEU A 1 215 ? 0.579 -15.107 -14.071 1.00 87.31 215 LEU A O 1
ATOM 1647 N N . HIS A 1 216 ? -0.965 -16.632 -14.660 1.00 89.50 216 HIS A N 1
ATOM 1648 C CA . HIS A 1 216 ? -0.047 -17.563 -15.308 1.00 89.50 216 HIS A CA 1
ATOM 1649 C C . HIS A 1 216 ? -0.196 -17.506 -16.830 1.00 89.50 216 HIS A C 1
ATOM 1651 O O . HIS A 1 216 ? -1.239 -17.117 -17.342 1.00 89.50 216 HIS A O 1
ATOM 1657 N N . GLY A 1 217 ? 0.843 -17.930 -17.553 1.00 87.62 217 GLY A N 1
ATOM 1658 C CA . GLY A 1 217 ? 0.772 -18.087 -19.008 1.00 87.62 217 GLY A CA 1
ATOM 1659 C C . GLY A 1 217 ? 0.952 -16.797 -19.812 1.00 87.62 217 GLY A C 1
ATOM 1660 O O . GLY A 1 217 ? 0.783 -16.831 -21.027 1.00 87.62 217 GLY A O 1
ATOM 1661 N N . LEU A 1 218 ? 1.331 -15.680 -19.182 1.00 87.69 218 LEU A N 1
ATOM 1662 C CA . LEU A 1 218 ? 1.494 -14.407 -19.885 1.00 87.69 218 LEU A CA 1
ATOM 1663 C C . LEU A 1 218 ? 2.619 -14.508 -20.928 1.00 87.69 218 LEU A C 1
ATOM 1665 O O . LEU A 1 218 ? 3.755 -14.804 -20.535 1.00 87.69 218 LEU A O 1
ATOM 1669 N N . PRO A 1 219 ? 2.338 -14.272 -22.225 1.00 86.81 219 PRO A N 1
ATOM 1670 C CA . PRO A 1 219 ? 3.343 -14.333 -23.280 1.00 86.81 219 PRO A CA 1
ATOM 1671 C C . PRO A 1 219 ? 4.436 -13.285 -23.063 1.00 86.81 219 PRO A C 1
ATOM 1673 O O . PRO A 1 219 ? 4.182 -12.081 -23.073 1.00 86.81 219 PRO A O 1
ATOM 1676 N N . THR A 1 220 ? 5.677 -13.726 -22.888 1.00 85.69 220 THR A N 1
ATOM 1677 C CA . THR A 1 220 ? 6.818 -12.815 -22.685 1.00 85.69 220 THR A CA 1
ATOM 1678 C C . THR A 1 220 ? 7.152 -12.027 -23.950 1.00 85.69 220 THR A C 1
ATOM 1680 O O . THR A 1 220 ? 7.624 -10.901 -23.846 1.00 85.69 220 THR A O 1
ATOM 1683 N N . ALA A 1 221 ? 6.863 -12.571 -25.135 1.00 81.38 221 ALA A N 1
ATOM 1684 C CA . ALA A 1 221 ? 7.064 -11.880 -26.407 1.00 81.38 221 ALA A CA 1
ATOM 1685 C C . ALA A 1 221 ? 6.272 -10.561 -26.493 1.00 81.38 221 ALA A C 1
ATOM 1687 O O . ALA A 1 221 ? 6.751 -9.600 -27.084 1.00 81.38 221 ALA A O 1
ATOM 1688 N N . VAL A 1 222 ? 5.092 -10.513 -25.865 1.00 78.94 222 VAL A N 1
ATOM 1689 C CA . VAL A 1 222 ? 4.208 -9.337 -25.844 1.00 78.94 222 VAL A CA 1
ATOM 1690 C C . VAL A 1 222 ? 4.464 -8.490 -24.594 1.00 78.94 222 VAL A C 1
ATOM 1692 O O . VAL A 1 222 ? 4.576 -7.270 -24.683 1.00 78.94 222 VAL A O 1
ATOM 1695 N N . PHE A 1 223 ? 4.616 -9.136 -23.430 1.00 80.75 223 PHE A N 1
ATOM 1696 C CA . PHE A 1 223 ? 4.594 -8.458 -22.130 1.00 80.75 223 PHE A CA 1
ATOM 1697 C C . PHE A 1 223 ? 5.966 -8.230 -21.453 1.00 80.75 223 PHE A C 1
ATOM 1699 O O . PHE A 1 223 ? 6.044 -7.829 -20.290 1.00 80.75 223 PHE A O 1
ATOM 1706 N N . ASN A 1 224 ? 7.089 -8.486 -22.129 1.00 77.69 224 ASN A N 1
ATOM 1707 C CA . ASN A 1 224 ? 8.426 -8.278 -21.544 1.00 77.69 224 ASN A CA 1
ATOM 1708 C C . ASN A 1 224 ? 9.074 -6.925 -21.913 1.00 77.69 224 ASN A C 1
ATOM 1710 O O . ASN A 1 224 ? 10.275 -6.749 -21.708 1.00 77.69 224 ASN A O 1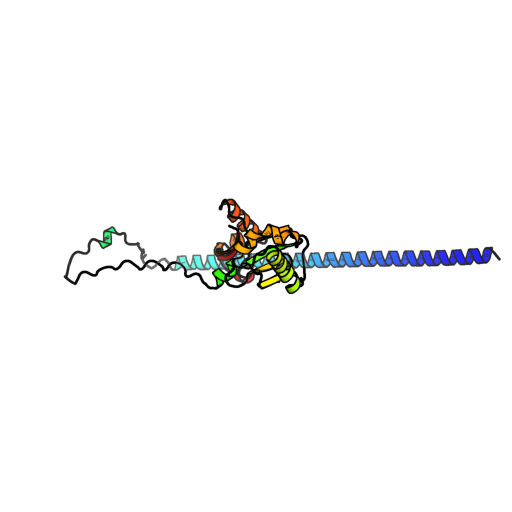
ATOM 1714 N N . THR A 1 225 ? 8.310 -5.966 -22.446 1.00 76.69 225 THR A N 1
ATOM 1715 C CA . THR A 1 225 ? 8.784 -4.594 -22.719 1.00 76.69 225 THR A CA 1
ATOM 1716 C C . THR A 1 225 ? 8.494 -3.660 -21.540 1.00 76.69 225 THR A C 1
ATOM 1718 O O . THR A 1 225 ? 7.703 -3.991 -20.654 1.00 76.69 225 THR A O 1
ATOM 1721 N N . LYS A 1 226 ? 9.139 -2.487 -21.511 1.00 69.81 226 LYS A N 1
ATOM 1722 C CA . LYS A 1 226 ? 9.090 -1.547 -20.377 1.00 69.81 226 LYS A CA 1
ATOM 1723 C C . LYS A 1 226 ? 7.662 -1.124 -19.989 1.00 69.81 226 LYS A C 1
ATOM 1725 O O . LYS A 1 226 ? 7.386 -1.033 -18.797 1.00 69.81 226 LYS A O 1
ATOM 1730 N N . ASP A 1 227 ? 6.778 -0.976 -20.974 1.00 77.19 227 ASP A N 1
ATOM 1731 C CA . ASP A 1 227 ? 5.428 -0.417 -20.784 1.00 77.19 227 ASP A CA 1
ATOM 1732 C C . ASP A 1 227 ? 4.325 -1.483 -20.877 1.00 77.19 227 ASP A C 1
ATOM 1734 O O . ASP A 1 227 ? 3.152 -1.241 -20.619 1.00 77.19 227 ASP A O 1
ATOM 1738 N N . SER A 1 228 ? 4.682 -2.717 -21.214 1.00 77.81 228 SER A N 1
ATOM 1739 C CA . SER A 1 228 ? 3.686 -3.755 -21.488 1.00 77.81 228 SER A CA 1
ATOM 1740 C C . SER A 1 228 ? 2.886 -4.232 -20.271 1.00 77.81 228 SER A C 1
ATOM 1742 O O . SER A 1 228 ? 1.764 -4.706 -20.422 1.00 77.81 228 SER A O 1
ATOM 1744 N N . LEU A 1 229 ? 3.399 -4.073 -19.049 1.00 84.31 229 LEU A N 1
ATOM 1745 C CA . LEU A 1 229 ? 2.591 -4.321 -17.849 1.00 84.31 229 LEU A CA 1
ATOM 1746 C C . LEU A 1 229 ? 1.509 -3.253 -17.639 1.00 84.31 229 LEU A C 1
ATOM 1748 O O . LEU A 1 229 ? 0.522 -3.533 -16.963 1.00 84.31 229 LEU A O 1
ATOM 1752 N N . GLU A 1 230 ? 1.674 -2.060 -18.215 1.00 85.94 230 GLU A N 1
ATOM 1753 C CA . GLU A 1 230 ? 0.624 -1.037 -18.245 1.00 85.94 230 GLU A CA 1
ATOM 1754 C C . GLU A 1 230 ? -0.454 -1.427 -19.257 1.00 85.94 230 GLU A C 1
ATOM 1756 O O . GLU A 1 230 ? -1.630 -1.396 -18.916 1.00 85.94 230 GLU A O 1
ATOM 1761 N N . MET A 1 231 ? -0.066 -1.958 -20.424 1.00 85.62 231 MET A N 1
ATOM 1762 C CA . MET A 1 231 ? -1.025 -2.534 -21.381 1.00 85.62 231 MET A CA 1
ATOM 1763 C C . MET A 1 231 ? -1.832 -3.679 -20.757 1.00 85.62 231 MET A C 1
ATOM 1765 O O . MET A 1 231 ? -3.044 -3.741 -20.915 1.00 85.62 231 MET A O 1
ATOM 1769 N N . LEU A 1 232 ? -1.181 -4.560 -19.985 1.00 87.44 232 LEU A N 1
ATOM 1770 C CA . LEU A 1 232 ? -1.875 -5.625 -19.253 1.00 87.44 232 LEU A CA 1
ATOM 1771 C C . LEU A 1 232 ? -2.876 -5.060 -18.234 1.00 87.44 232 LEU A C 1
ATOM 1773 O O . LEU A 1 232 ? -3.938 -5.642 -18.026 1.00 87.44 232 LEU A O 1
ATOM 1777 N N . GLN A 1 233 ? -2.542 -3.948 -17.574 1.00 88.50 233 GLN A N 1
ATOM 1778 C CA . GLN A 1 233 ? -3.477 -3.273 -16.679 1.00 88.50 233 GLN A CA 1
ATOM 1779 C C . GLN A 1 233 ? -4.684 -2.739 -17.452 1.00 88.50 233 GLN A C 1
ATOM 1781 O O . GLN A 1 233 ? -5.812 -3.031 -17.061 1.00 88.50 233 GLN A O 1
ATOM 1786 N N . GLU A 1 234 ? -4.452 -1.998 -18.536 1.00 87.62 234 GLU A N 1
ATOM 1787 C CA . GLU A 1 234 ? -5.513 -1.443 -19.381 1.00 87.62 234 GLU A CA 1
ATOM 1788 C C . GLU A 1 234 ? -6.434 -2.540 -19.914 1.00 87.62 234 GLU A C 1
ATOM 1790 O O . GLU A 1 234 ? -7.652 -2.418 -19.831 1.00 87.62 234 GLU A O 1
ATOM 1795 N N . GLU A 1 235 ? -5.867 -3.650 -20.382 1.00 88.69 235 GLU A N 1
ATOM 1796 C CA . GLU A 1 235 ? -6.621 -4.792 -20.887 1.00 88.69 235 GLU A CA 1
ATOM 1797 C C . GLU A 1 235 ? -7.497 -5.413 -19.788 1.00 88.69 235 GLU A C 1
ATOM 1799 O O . GLU A 1 235 ? -8.697 -5.622 -19.978 1.00 88.69 235 GLU A O 1
ATOM 1804 N N . VAL A 1 236 ? -6.946 -5.646 -18.591 1.00 87.50 236 VAL A N 1
ATOM 1805 C CA . VAL A 1 236 ? -7.731 -6.204 -17.481 1.00 87.50 236 VAL A CA 1
ATOM 1806 C C . VAL A 1 236 ? -8.863 -5.258 -17.068 1.00 87.50 236 VAL A C 1
ATOM 1808 O O . VAL A 1 236 ? -9.977 -5.734 -16.850 1.00 87.50 236 VAL A O 1
ATOM 1811 N N . GLU A 1 237 ? -8.618 -3.950 -16.987 1.00 88.69 237 GLU A N 1
ATOM 1812 C CA . GLU A 1 237 ? -9.644 -2.964 -16.613 1.00 88.69 237 GLU A CA 1
ATOM 1813 C C . GLU A 1 237 ? -10.705 -2.770 -17.711 1.00 88.69 237 GLU A C 1
ATOM 1815 O O . GLU A 1 237 ? -11.884 -2.589 -17.402 1.00 88.69 237 GLU A O 1
ATOM 1820 N N . LEU A 1 238 ? -10.320 -2.856 -18.989 1.00 88.56 238 LEU A N 1
ATOM 1821 C CA . LEU A 1 238 ? -11.224 -2.694 -20.130 1.00 88.56 238 LEU A CA 1
ATOM 1822 C C . LEU A 1 238 ? -12.150 -3.903 -20.309 1.00 88.56 238 LEU A C 1
ATOM 1824 O O . LEU A 1 238 ? -13.357 -3.742 -20.505 1.00 88.56 238 LEU A O 1
ATOM 1828 N N . PHE A 1 239 ? -11.600 -5.119 -20.232 1.00 86.81 239 PHE A N 1
ATOM 1829 C CA . PHE A 1 239 ? -12.361 -6.348 -20.469 1.00 86.81 239 PHE A CA 1
ATOM 1830 C C . PHE A 1 239 ? -13.149 -6.822 -19.241 1.00 86.81 239 PHE A C 1
ATOM 1832 O O . PHE A 1 239 ? -14.117 -7.568 -19.392 1.00 86.81 239 PHE A O 1
ATOM 1839 N N . ASN A 1 240 ? -12.801 -6.366 -18.032 1.00 85.38 240 ASN A N 1
ATOM 1840 C CA . ASN A 1 240 ? -13.510 -6.727 -16.803 1.00 85.38 240 ASN A CA 1
ATOM 1841 C C . ASN A 1 240 ? -14.207 -5.506 -16.194 1.00 85.38 240 ASN A C 1
ATOM 1843 O O . ASN A 1 240 ? -13.688 -4.844 -15.294 1.00 85.38 240 ASN A O 1
ATOM 1847 N N . LYS A 1 241 ? -15.430 -5.230 -16.663 1.00 82.44 241 LYS A N 1
ATOM 1848 C CA . LYS A 1 241 ? -16.252 -4.124 -16.150 1.00 82.44 241 LYS A CA 1
ATOM 1849 C C . LYS A 1 241 ? -16.417 -4.231 -14.630 1.00 82.44 241 LYS A C 1
ATOM 1851 O O . LYS A 1 241 ? -16.901 -5.237 -14.121 1.00 82.44 241 LYS A O 1
ATOM 1856 N N . GLY A 1 242 ? -16.043 -3.167 -13.922 1.00 75.38 242 GLY A N 1
ATOM 1857 C CA . GLY A 1 242 ? -16.139 -3.083 -12.461 1.00 75.38 242 GLY A CA 1
ATOM 1858 C C . GLY A 1 242 ? -14.884 -3.527 -11.706 1.00 75.38 242 GLY A C 1
ATOM 1859 O O . GLY A 1 242 ? -14.834 -3.344 -10.494 1.00 75.38 242 GLY A O 1
ATOM 1860 N N . ILE A 1 243 ? -13.855 -4.042 -12.389 1.00 80.44 243 ILE A N 1
ATOM 1861 C CA . ILE A 1 243 ? -12.559 -4.338 -11.772 1.00 80.44 243 ILE A CA 1
ATOM 1862 C C . ILE A 1 243 ? -11.609 -3.167 -12.018 1.00 80.44 243 ILE A C 1
ATOM 1864 O O . ILE A 1 243 ? -11.367 -2.782 -13.158 1.00 80.44 243 ILE A O 1
ATOM 1868 N N . LYS A 1 244 ? -11.038 -2.623 -10.939 1.00 82.94 244 LYS A N 1
ATOM 1869 C CA . LYS A 1 244 ? -9.922 -1.670 -11.008 1.00 82.94 244 LYS A CA 1
ATOM 1870 C C . LYS A 1 244 ? -8.700 -2.236 -10.306 1.00 82.94 244 LYS A C 1
ATOM 1872 O O . LYS A 1 244 ? -8.808 -2.763 -9.189 1.00 82.94 244 LYS A O 1
ATOM 1877 N N . LEU A 1 245 ? -7.534 -2.120 -10.940 1.00 82.50 245 LEU A N 1
ATOM 1878 C CA . LEU A 1 245 ? -6.296 -2.536 -10.301 1.00 82.50 245 LEU A CA 1
ATOM 1879 C C . LEU A 1 245 ? -5.883 -1.490 -9.263 1.00 82.50 245 LEU A C 1
ATOM 1881 O O . LEU A 1 245 ? -5.876 -0.286 -9.500 1.00 82.50 245 LEU A O 1
ATOM 1885 N N . VAL A 1 246 ? -5.524 -1.967 -8.074 1.00 80.44 246 VAL A N 1
ATOM 1886 C CA . VAL A 1 246 ? -5.042 -1.131 -6.961 1.00 80.44 246 VAL A CA 1
ATOM 1887 C C . VAL A 1 246 ? -3.594 -0.715 -7.185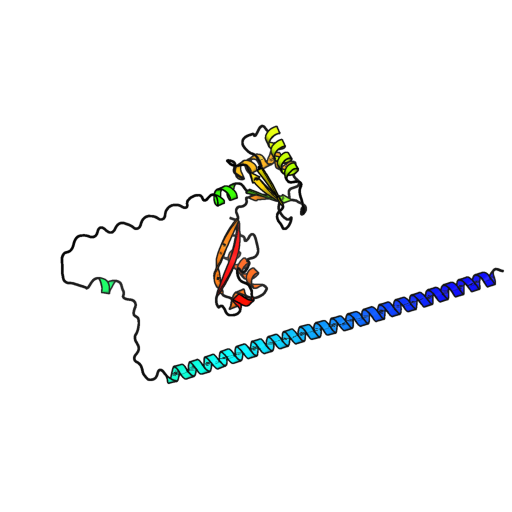 1.00 80.44 246 VAL A C 1
ATOM 1889 O O . VAL A 1 246 ? -3.160 0.344 -6.740 1.00 80.44 246 VAL A O 1
ATOM 1892 N N . THR A 1 247 ? -2.827 -1.579 -7.842 1.00 80.75 247 THR A N 1
ATOM 1893 C CA . THR A 1 247 ? -1.407 -1.384 -8.119 1.00 80.75 247 THR A CA 1
ATOM 1894 C C . THR A 1 247 ? -1.097 -1.861 -9.522 1.00 80.75 247 THR A C 1
ATOM 1896 O O . THR A 1 247 ? -1.685 -2.851 -9.965 1.00 80.75 247 THR A O 1
ATOM 1899 N N . LYS A 1 248 ? -0.099 -1.238 -10.155 1.00 85.12 248 LYS A N 1
ATOM 1900 C CA . LYS A 1 248 ? 0.452 -1.727 -11.421 1.00 85.12 248 LYS A CA 1
ATOM 1901 C C . LYS A 1 248 ? 0.818 -3.216 -11.304 1.00 85.12 248 LYS A C 1
ATOM 1903 O O . LYS A 1 248 ? 1.336 -3.617 -10.251 1.00 85.12 248 LYS A O 1
ATOM 1908 N N . PRO A 1 249 ? 0.547 -4.033 -12.336 1.00 88.25 249 PRO A N 1
ATOM 1909 C CA . PRO A 1 249 ? 0.986 -5.418 -12.384 1.00 88.25 249 PRO A CA 1
ATOM 1910 C C . PRO A 1 249 ? 2.492 -5.528 -12.150 1.00 88.25 249 PRO A C 1
ATOM 1912 O O . PRO A 1 249 ? 3.260 -4.649 -12.541 1.00 88.25 249 PRO A O 1
ATOM 1915 N N . VAL A 1 250 ? 2.927 -6.612 -11.511 1.00 88.12 250 VAL A N 1
ATOM 1916 C CA . VAL A 1 250 ? 4.350 -6.861 -11.251 1.00 88.12 250 VAL A CA 1
ATOM 1917 C C . VAL A 1 250 ? 4.710 -8.270 -11.679 1.00 88.12 250 VAL A C 1
ATOM 1919 O O . VAL A 1 250 ? 4.061 -9.241 -11.289 1.00 88.12 250 VAL A O 1
ATOM 1922 N N . TRP A 1 251 ? 5.785 -8.395 -12.453 1.00 89.25 251 TRP A N 1
ATOM 1923 C CA . TRP A 1 251 ? 6.353 -9.692 -12.787 1.00 89.25 251 TRP A CA 1
ATOM 1924 C C . TRP A 1 251 ? 6.823 -10.442 -11.537 1.00 89.25 251 TRP A C 1
ATOM 1926 O O . TRP A 1 251 ? 7.541 -9.890 -10.706 1.00 89.25 251 TRP A O 1
ATOM 1936 N N . LEU A 1 252 ? 6.483 -11.728 -11.434 1.00 87.88 252 LEU A N 1
ATOM 1937 C CA . LEU A 1 252 ? 6.960 -12.570 -10.333 1.00 87.88 252 LEU A CA 1
ATOM 1938 C C . LEU A 1 252 ? 8.438 -12.955 -10.502 1.00 87.88 252 LEU A C 1
ATOM 1940 O O . LEU A 1 252 ? 9.169 -13.145 -9.534 1.00 87.88 252 LEU A O 1
ATOM 1944 N N . SER A 1 253 ? 8.878 -13.100 -11.751 1.00 85.06 253 SER A N 1
ATOM 1945 C CA . SER A 1 253 ? 10.256 -13.430 -12.104 1.00 85.06 253 SER A CA 1
ATOM 1946 C C . SER A 1 253 ? 11.098 -12.174 -12.346 1.00 85.06 253 SER A C 1
ATOM 1948 O O . SER A 1 253 ? 10.577 -11.066 -12.477 1.00 85.06 253 SER A O 1
ATOM 1950 N N . ARG A 1 254 ? 12.421 -12.335 -12.443 1.00 84.94 254 ARG A N 1
ATOM 1951 C CA . ARG A 1 254 ? 13.323 -11.289 -12.955 1.00 84.94 254 ARG A CA 1
ATOM 1952 C C . ARG A 1 254 ? 13.356 -11.299 -14.487 1.00 84.94 254 ARG A C 1
ATOM 1954 O O . ARG A 1 254 ? 12.984 -12.306 -15.091 1.00 84.94 254 ARG A O 1
ATOM 1961 N N . ALA A 1 255 ? 13.779 -10.194 -15.099 1.00 83.94 255 ALA A N 1
ATOM 1962 C CA . ALA A 1 255 ? 13.807 -10.044 -16.557 1.00 83.94 255 ALA A CA 1
ATOM 1963 C C . ALA A 1 255 ? 14.715 -11.084 -17.229 1.00 83.94 255 ALA A C 1
ATOM 1965 O O . ALA A 1 255 ? 14.319 -11.699 -18.216 1.00 83.94 255 ALA A O 1
ATOM 1966 N N . GLU A 1 256 ? 15.867 -11.375 -16.625 1.00 83.75 256 GLU A N 1
ATOM 1967 C CA . GLU A 1 256 ? 16.835 -12.358 -17.123 1.00 83.75 256 GLU A CA 1
ATOM 1968 C C . GLU A 1 256 ? 16.206 -13.756 -17.202 1.00 83.75 256 GLU A C 1
ATOM 1970 O O . GLU A 1 256 ? 16.345 -14.462 -18.197 1.00 83.75 256 GLU A O 1
ATOM 1975 N N . ASN A 1 257 ? 15.406 -14.119 -16.193 1.00 82.12 257 ASN A N 1
ATOM 1976 C CA . ASN A 1 257 ? 14.702 -15.402 -16.145 1.00 82.12 257 ASN A CA 1
ATOM 1977 C C . ASN A 1 257 ? 13.566 -15.518 -17.174 1.00 82.12 257 ASN A C 1
ATOM 1979 O O . ASN A 1 257 ? 13.058 -16.622 -17.382 1.00 82.12 257 ASN A O 1
ATOM 1983 N N . ARG A 1 258 ? 13.122 -14.405 -17.771 1.00 86.44 258 ARG A N 1
ATOM 1984 C CA . ARG A 1 258 ? 12.075 -14.384 -18.804 1.00 86.44 258 ARG A CA 1
ATOM 1985 C C . ARG A 1 258 ? 12.626 -14.394 -20.222 1.00 86.44 258 ARG A C 1
ATOM 1987 O O . ARG A 1 258 ? 11.880 -14.775 -21.114 1.00 86.44 258 ARG A O 1
ATOM 1994 N N . GLN A 1 259 ? 13.894 -14.030 -20.422 1.00 78.38 259 GLN A N 1
ATOM 1995 C CA . GLN A 1 259 ? 14.489 -13.830 -21.749 1.00 78.38 259 GLN A CA 1
ATOM 1996 C C . GLN A 1 259 ? 14.302 -15.040 -22.683 1.00 78.38 259 GLN A C 1
ATOM 1998 O O . GLN A 1 259 ? 14.028 -14.862 -23.863 1.00 78.38 259 GLN A O 1
ATOM 2003 N N . ASN A 1 260 ? 14.385 -16.258 -22.133 1.00 81.88 260 ASN A N 1
ATOM 2004 C CA . ASN A 1 260 ? 14.316 -17.516 -22.890 1.00 81.88 260 ASN A CA 1
ATOM 2005 C C . ASN A 1 260 ? 13.025 -18.316 -22.641 1.00 81.88 260 ASN A C 1
ATOM 2007 O O . ASN A 1 260 ? 12.951 -19.496 -22.978 1.00 81.88 260 ASN A O 1
ATOM 2011 N N . LYS A 1 261 ? 12.017 -17.723 -21.990 1.00 84.06 261 LYS A N 1
ATOM 2012 C CA . LYS A 1 261 ? 10.744 -18.402 -21.702 1.00 84.06 261 LYS A CA 1
ATOM 2013 C C . LYS A 1 261 ? 9.664 -17.853 -22.605 1.00 84.06 261 LYS A C 1
ATOM 2015 O O . LYS A 1 261 ? 9.579 -16.644 -22.734 1.00 84.06 261 LYS A O 1
ATOM 2020 N N . MET A 1 262 ? 8.801 -18.713 -23.143 1.00 85.62 262 MET A N 1
ATOM 2021 C CA . MET A 1 262 ? 7.632 -18.279 -23.926 1.00 85.62 262 MET A CA 1
ATOM 2022 C C . MET A 1 262 ? 6.540 -17.648 -23.051 1.00 85.62 262 MET A C 1
ATOM 2024 O O . MET A 1 262 ? 5.848 -16.728 -23.480 1.00 85.62 262 MET A O 1
ATOM 2028 N N . HIS A 1 263 ? 6.419 -18.106 -21.801 1.00 88.81 263 HIS A N 1
ATOM 2029 C CA . HIS A 1 263 ? 5.416 -17.628 -20.853 1.00 88.81 263 HIS A CA 1
ATOM 2030 C C . HIS A 1 263 ? 6.029 -17.325 -19.486 1.00 88.81 263 HIS A C 1
ATOM 2032 O O . HIS A 1 263 ? 6.987 -17.970 -19.048 1.00 88.81 263 HIS A O 1
ATOM 2038 N N . ALA A 1 264 ? 5.440 -16.363 -18.785 1.00 89.50 264 ALA A N 1
ATOM 2039 C CA . ALA A 1 264 ? 5.798 -16.003 -17.422 1.00 89.50 264 ALA A CA 1
ATOM 2040 C C . ALA A 1 264 ? 4.543 -15.785 -16.561 1.00 89.50 264 ALA A C 1
ATOM 2042 O O . ALA A 1 264 ? 3.414 -16.053 -16.976 1.00 89.50 264 ALA A O 1
ATOM 2043 N N . SER A 1 265 ? 4.743 -15.371 -15.310 1.00 90.44 265 SER A N 1
ATOM 2044 C CA . SER A 1 265 ? 3.648 -15.111 -14.375 1.00 90.44 265 SER A CA 1
ATOM 2045 C C . SER A 1 265 ? 3.806 -13.752 -13.715 1.00 90.44 265 SER A C 1
ATOM 2047 O O . SER A 1 265 ? 4.917 -13.376 -13.330 1.00 90.44 265 SER A O 1
ATOM 2049 N N . ALA A 1 266 ? 2.697 -13.034 -13.579 1.00 89.38 266 ALA A N 1
ATOM 2050 C CA . ALA A 1 266 ? 2.635 -11.718 -12.957 1.00 89.38 266 ALA A CA 1
ATOM 2051 C C . ALA A 1 266 ? 1.580 -11.703 -11.853 1.00 89.38 266 ALA A C 1
ATOM 2053 O O . ALA A 1 266 ? 0.625 -12.476 -11.874 1.00 89.38 266 ALA A O 1
ATOM 2054 N N . ILE A 1 267 ? 1.760 -10.821 -10.879 1.00 89.69 267 ILE A N 1
ATOM 2055 C CA . ILE A 1 267 ? 0.772 -10.555 -9.840 1.00 89.69 267 ILE A CA 1
ATOM 2056 C C . ILE A 1 267 ? 0.031 -9.275 -10.203 1.00 89.69 267 ILE A C 1
ATOM 2058 O O . ILE A 1 267 ? 0.659 -8.255 -10.493 1.00 89.69 267 ILE A O 1
ATOM 2062 N N . ILE A 1 268 ? -1.294 -9.325 -10.100 1.00 89.06 268 ILE A N 1
ATOM 2063 C CA . ILE A 1 268 ? -2.160 -8.147 -10.099 1.00 89.06 268 ILE A CA 1
ATOM 2064 C C . ILE A 1 268 ? -2.848 -8.013 -8.741 1.00 89.06 268 ILE A C 1
ATOM 2066 O O . ILE A 1 268 ? -3.080 -9.002 -8.041 1.00 89.06 268 ILE A O 1
ATOM 2070 N N . SER A 1 269 ? -3.171 -6.782 -8.367 1.00 87.31 269 SER A N 1
ATOM 2071 C CA . SER A 1 269 ? -3.911 -6.473 -7.144 1.00 87.31 269 SER A CA 1
ATOM 2072 C C . SER A 1 269 ? -5.228 -5.831 -7.542 1.00 87.31 269 SER A C 1
ATOM 2074 O O . SER A 1 269 ? -5.203 -4.749 -8.120 1.00 87.31 269 SER A O 1
ATOM 2076 N N . VAL A 1 270 ? -6.357 -6.462 -7.235 1.00 83.62 270 VAL A N 1
ATOM 2077 C CA . VAL A 1 270 ? -7.690 -5.951 -7.591 1.00 83.62 270 VAL A CA 1
ATOM 2078 C C . VAL A 1 270 ? -8.456 -5.537 -6.346 1.00 83.62 270 VAL A C 1
ATOM 2080 O O . VAL A 1 270 ? -8.421 -6.246 -5.338 1.00 83.62 270 VAL A O 1
ATOM 2083 N N . ALA A 1 271 ? -9.132 -4.394 -6.411 1.00 73.19 271 ALA A N 1
ATOM 2084 C CA . ALA A 1 271 ? -10.141 -4.012 -5.432 1.00 73.19 271 ALA A CA 1
ATOM 2085 C C . ALA A 1 271 ? -11.513 -4.376 -5.999 1.00 73.19 271 ALA A C 1
ATOM 2087 O O . ALA A 1 271 ? -11.778 -4.146 -7.179 1.00 73.19 271 ALA A O 1
ATOM 2088 N N . THR A 1 272 ? -12.337 -4.973 -5.148 1.00 60.12 272 THR A N 1
ATOM 2089 C CA . THR A 1 272 ? -13.731 -5.349 -5.417 1.00 60.12 272 THR A CA 1
ATOM 2090 C C . THR A 1 272 ? -14.626 -4.602 -4.459 1.00 60.12 272 THR A C 1
ATOM 2092 O O . THR A 1 272 ? -14.253 -4.602 -3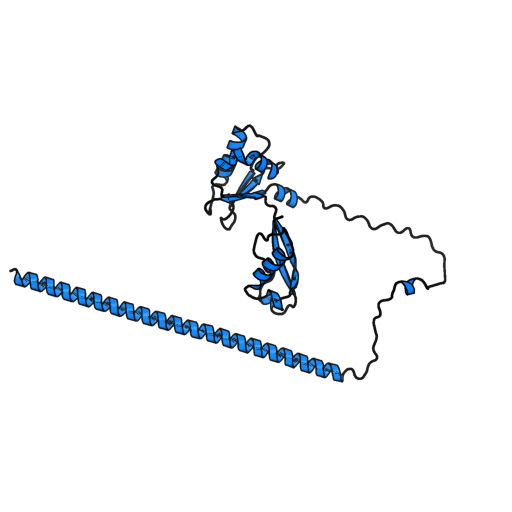.261 1.00 60.12 272 THR A O 1
#

Organism: NCBI:txid136370

pLDDT: mean 74.18, std 16.43, range [27.97, 92.31]

Secondary structure (DSSP, 8-state):
-HHHHHHHHHHHHHHHHHHHHHHHHHHHHHHHHHHHHHHHHHHHHHHHHHHHHHHHHHHHHHHHHHHHHHHHHHHHHTTS------PPPPGGGGS-------------PPPPPPPPPP--HHHHHHHTEEEEEESS--S---HHHHHHHHHHHHHHTT--S--EEEEEE-TTSS-EEEEEPTT--HHHHHHTHHHHSTTS-EEEEEES-EEEEEEEEEEHHHH-STTHHHHHHHHHHHHSTT-EEEEEEEESS-HHHHTT-SEEEEEEEEE-

Sequence (272 aa):
MEVRKAMYQFDKALNQTTARNQLQTQLQQLNAKTNKLLCKQDLAAQSVKTQKSLQNQAVTAAIIATSATVAMAANTATAAKKPRISMQKTWAQKAAVTGLEDTAWIKVTAKAAKPKPKVTAESVYRGRKLLLTPKSAVTSINSIAYRNTINNALKQAKIKSVLVSTVTVSRTGASIVVTTAEGNTAEDLLKHKAIWEPELDLAQIKKNQWHKILLHGLPTAVFNTKDSLEMLQEEVELFNKGIKLVTKPVWLSRAENRQNKMHASAIISVAT

Foldseek 3Di:
DVVVVVVVVVVVVVVVVVVVVVVVVVVVVVVVVVVVVVVVVVVVVVVVVVVVVVVVVVVVVVVVVVVVVVVVVVVVVPPDDDDDDDDDDDPVVVVPDDDDDDDDDDDDDDDDDDPDDDCDPVNVQLQFKKKFFAPDQAQDDPFVVLQCLLQVLCVVVVNPQWGWDTWAADNRSGIIMIGTDPPDGVVNSVVCCVRRVVVGRTDDMDRSQKDKDKDWFAFCVQQLDPCNLVVVQVVCPVVDPPKHWPDRKAFPDDSVVCPPPRIGMIITIIHD

Radius of gyration: 36.53 Å; chains: 1; bounding box: 69×127×72 Å